Protein AF-A0A803YIV7-F1 (afdb_monomer)

Foldseek 3Di:
DFWDKFKKKKWKKWDDDPDPDTFIKMWIFTPVDPPTFIKIKGWAFFDPDDPPQQATDTDMDIDGDHPCVVVVCVVVVIDTPAIWMWTWTWADDPQKIKTKIWIWGAPDPPDHVRTDTPDPFIFIDIDGDDDPPPSVVRVVSVVVQVVCVVPFRDGHDDCVVPVPDDHDTTDDDPVVVRPPSVD

pLDDT: mean 81.29, std 17.83, range [28.02, 96.75]

InterPro domains:
  IPR019095 Mediator complex, subunit Med18 [PF09637] (4-159)
  IPR019095 Mediator complex, subunit Med18 [PTHR13321] (2-161)

Nearest PDB structures (foldseek):
  7ena-assembly1_r  TM=9.529E-01  e=1.538E-21  Homo sapiens
  8trh-assembly1_R  TM=9.557E-01  e=7.925E-21  Homo sapiens
  7lbm-assembly1_k  TM=9.584E-01  e=6.739E-19  Homo sapiens
  6w1s-assembly1_M  TM=9.037E-01  e=1.835E-16  Mus musculus
  5u0p-assembly1_R  TM=7.210E-01  e=4.809E-07  Schizosaccharomyces pombe

Radius of gyration: 17.21 Å; Cα contacts (8 Å, |Δi|>4): 314; chains: 1; bounding box: 39×39×42 Å

Organism: Meleagris gallopavo (NCBI:txid9103)

Structure (mmCIF, N/CA/C/O backbone):
data_AF-A0A803YIV7-F1
#
_entry.id   AF-A0A803YIV7-F1
#
loop_
_atom_site.group_PDB
_atom_site.id
_atom_site.type_symbol
_atom_site.label_atom_id
_atom_site.label_alt_id
_atom_site.label_comp_id
_atom_site.label_asym_id
_atom_site.label_entity_id
_atom_site.label_seq_id
_atom_site.pdbx_PDB_ins_code
_atom_site.Cartn_x
_atom_site.Cartn_y
_atom_site.Cartn_z
_atom_site.occupancy
_atom_site.B_iso_or_equiv
_atom_site.auth_seq_id
_atom_site.auth_comp_id
_atom_site.auth_asym_id
_atom_site.auth_atom_id
_atom_site.pdbx_PDB_model_num
A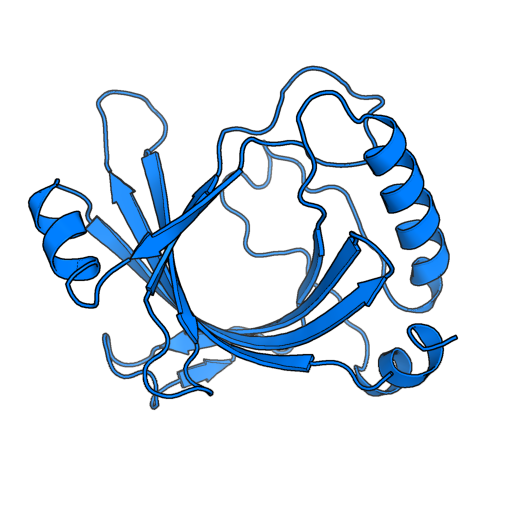TOM 1 N N . MET A 1 1 ? -14.663 -16.509 7.747 1.00 54.50 1 MET A N 1
ATOM 2 C CA . MET A 1 1 ? -14.119 -16.189 6.407 1.00 54.50 1 MET A CA 1
ATOM 3 C C . MET A 1 1 ? -12.596 -16.240 6.484 1.00 54.50 1 MET A C 1
ATOM 5 O O . MET A 1 1 ? -12.032 -15.398 7.141 1.00 54.50 1 MET A O 1
ATOM 9 N N . GLU A 1 2 ? -11.895 -17.224 5.931 1.00 71.56 2 GLU A N 1
ATOM 10 C CA . GLU A 1 2 ? -10.422 -17.254 6.085 1.00 71.56 2 GLU A CA 1
ATOM 11 C C . GLU A 1 2 ? -9.748 -16.003 5.467 1.00 71.56 2 GLU A C 1
ATOM 13 O O . GLU A 1 2 ? -10.212 -15.523 4.427 1.00 71.56 2 GLU A O 1
ATOM 18 N N . PRO A 1 3 ? -8.694 -15.437 6.092 1.00 82.81 3 PRO A N 1
ATOM 19 C CA . PRO A 1 3 ? -7.972 -14.296 5.532 1.00 82.81 3 PRO A CA 1
ATOM 20 C C . PRO A 1 3 ? -7.255 -14.644 4.225 1.00 82.81 3 PRO A C 1
ATOM 22 O O . PRO A 1 3 ? -6.669 -15.717 4.095 1.00 82.81 3 PRO A O 1
ATOM 25 N N . GLU A 1 4 ? -7.233 -13.701 3.280 1.00 91.31 4 GLU A N 1
ATOM 26 C CA . GLU A 1 4 ? -6.479 -13.847 2.029 1.00 91.31 4 GLU A CA 1
ATOM 27 C C . GLU A 1 4 ? -4.986 -13.646 2.313 1.00 91.31 4 GLU A C 1
ATOM 29 O O . GLU A 1 4 ? -4.585 -12.607 2.837 1.00 91.31 4 GLU A O 1
ATOM 34 N N . THR A 1 5 ? -4.145 -14.619 1.969 1.00 94.06 5 THR A N 1
ATOM 35 C CA . THR A 1 5 ? -2.688 -14.469 2.050 1.00 94.06 5 THR A CA 1
ATOM 36 C C . THR A 1 5 ? -2.149 -13.719 0.840 1.00 94.06 5 THR A C 1
ATOM 38 O O . THR A 1 5 ? -2.700 -13.828 -0.254 1.00 94.06 5 THR A O 1
ATOM 41 N N . PHE A 1 6 ? -1.052 -12.988 1.024 1.00 94.44 6 PHE A N 1
ATOM 42 C CA . PHE A 1 6 ? -0.338 -12.364 -0.083 1.00 94.44 6 PHE A CA 1
ATOM 43 C C . PHE A 1 6 ? 1.177 -12.381 0.121 1.00 94.44 6 PHE A C 1
ATOM 45 O O . PHE A 1 6 ? 1.676 -12.289 1.252 1.00 94.44 6 PHE A O 1
ATOM 52 N N . LEU A 1 7 ? 1.874 -12.421 -1.006 1.00 95.50 7 LEU A N 1
ATOM 53 C CA . LEU A 1 7 ? 3.292 -12.169 -1.185 1.00 95.50 7 LEU A CA 1
ATOM 54 C C . LEU A 1 7 ? 3.436 -11.174 -2.336 1.00 95.50 7 LEU A C 1
ATOM 56 O O . LEU A 1 7 ? 3.118 -11.497 -3.481 1.00 95.50 7 LEU A O 1
ATOM 60 N N . ASP A 1 8 ? 3.890 -9.967 -2.023 1.00 95.31 8 ASP A N 1
ATOM 61 C CA . ASP A 1 8 ? 4.039 -8.874 -2.978 1.00 95.31 8 ASP A CA 1
ATOM 62 C C . ASP A 1 8 ? 5.506 -8.433 -3.046 1.00 95.31 8 ASP A C 1
ATOM 64 O O . ASP A 1 8 ? 6.150 -8.220 -2.015 1.00 95.31 8 ASP A O 1
ATOM 68 N N . HIS A 1 9 ? 6.015 -8.239 -4.262 1.00 94.88 9 HIS A N 1
ATOM 69 C CA . HIS A 1 9 ? 7.241 -7.484 -4.519 1.00 94.88 9 HIS A CA 1
ATOM 70 C C . HIS A 1 9 ? 6.872 -6.013 -4.674 1.00 94.88 9 HIS A C 1
ATOM 72 O O . HIS A 1 9 ? 6.030 -5.668 -5.508 1.00 94.88 9 HIS A O 1
ATOM 78 N N . GLU A 1 10 ? 7.480 -5.151 -3.865 1.00 94.81 10 GLU A N 1
ATOM 79 C CA . GLU A 1 10 ? 7.286 -3.707 -3.930 1.00 94.81 10 GLU A CA 1
ATOM 80 C C . GLU A 1 10 ? 8.592 -2.980 -4.250 1.00 94.81 10 GLU A C 1
ATOM 82 O O . GLU A 1 10 ? 9.641 -3.264 -3.671 1.00 94.81 10 GLU A O 1
ATOM 87 N N . MET A 1 11 ? 8.499 -1.993 -5.139 1.00 94.19 11 MET A N 1
ATOM 88 C CA . MET A 1 11 ? 9.571 -1.060 -5.473 1.00 94.19 11 MET A CA 1
ATOM 89 C C . MET A 1 11 ? 9.094 0.369 -5.246 1.00 94.19 11 MET A C 1
ATOM 91 O O . MET A 1 11 ? 7.964 0.731 -5.589 1.00 94.19 11 MET A O 1
ATOM 95 N N . VAL A 1 12 ? 9.972 1.207 -4.708 1.00 93.75 12 VAL A N 1
ATOM 96 C CA . VAL A 1 12 ? 9.713 2.631 -4.504 1.00 93.75 12 VAL A CA 1
ATOM 97 C C . VAL A 1 12 ? 10.590 3.438 -5.446 1.00 93.75 12 VAL A C 1
ATOM 99 O O . VAL A 1 12 ? 11.808 3.276 -5.473 1.00 93.75 12 VAL A O 1
ATOM 102 N N . PHE A 1 13 ? 9.961 4.330 -6.202 1.00 93.38 13 PHE A N 1
ATOM 103 C CA . PHE A 1 13 ? 10.605 5.205 -7.169 1.00 93.38 13 PHE A CA 1
ATOM 104 C C . PHE A 1 13 ? 10.475 6.661 -6.741 1.00 93.38 13 PHE A C 1
ATOM 106 O O . PHE A 1 13 ? 9.415 7.102 -6.291 1.00 93.38 13 PHE A O 1
ATOM 113 N N . LEU A 1 14 ? 11.551 7.418 -6.925 1.00 93.12 14 LEU A N 1
ATOM 114 C CA . LEU A 1 14 ? 11.634 8.835 -6.610 1.00 93.12 14 LEU A CA 1
ATOM 115 C C . LEU A 1 14 ? 11.976 9.632 -7.863 1.00 93.12 14 LEU A C 1
ATOM 117 O O . LEU A 1 14 ? 12.942 9.327 -8.562 1.00 93.12 14 LEU A O 1
ATOM 121 N N . LEU A 1 15 ? 11.240 10.712 -8.087 1.00 91.75 15 LEU A N 1
ATOM 122 C CA . LEU A 1 15 ? 11.605 11.759 -9.028 1.00 91.75 15 LEU A CA 1
ATOM 123 C C . LEU A 1 15 ? 11.978 13.008 -8.228 1.00 91.75 15 LEU A C 1
ATOM 125 O O . LEU A 1 15 ? 11.149 13.610 -7.537 1.00 91.75 15 LEU A O 1
ATOM 129 N N . LYS A 1 16 ? 13.259 13.377 -8.282 1.00 84.19 16 LYS A N 1
ATOM 130 C CA . LYS A 1 16 ? 13.763 14.597 -7.646 1.00 84.19 16 LYS A CA 1
ATOM 131 C C . LYS A 1 16 ? 13.417 15.787 -8.540 1.00 84.19 16 LYS A C 1
ATOM 133 O O . LYS A 1 16 ? 14.027 15.963 -9.589 1.00 84.19 16 LYS A O 1
ATOM 138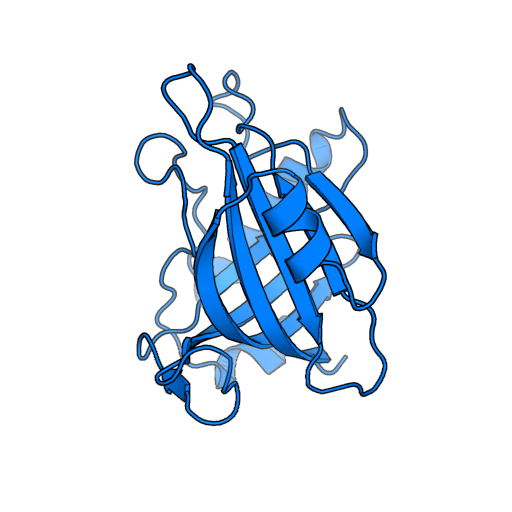 N N . GLY A 1 17 ? 12.423 16.574 -8.135 1.00 71.75 17 GLY A N 1
ATOM 139 C CA . GLY A 1 17 ? 12.104 17.857 -8.763 1.00 71.75 17 GLY A CA 1
ATOM 140 C C . GLY A 1 17 ? 12.905 19.020 -8.165 1.00 71.75 17 GLY A C 1
ATOM 141 O O . GLY A 1 17 ? 13.726 18.830 -7.272 1.00 71.75 17 GLY A O 1
ATOM 142 N N . GLN A 1 18 ? 12.620 20.242 -8.625 1.00 64.44 18 GLN A N 1
ATOM 143 C CA . GLN A 1 18 ? 13.147 21.484 -8.031 1.00 64.44 18 GLN A CA 1
ATOM 144 C C . GLN A 1 18 ? 12.506 21.827 -6.667 1.00 64.44 18 GLN A C 1
ATOM 146 O O . GLN A 1 18 ? 13.012 22.679 -5.943 1.00 64.44 18 GLN A O 1
ATOM 151 N N . GLN A 1 19 ? 11.387 21.183 -6.312 1.00 61.94 19 GLN A N 1
ATOM 152 C CA . GLN A 1 19 ? 10.715 21.360 -5.022 1.00 61.94 19 GLN A CA 1
ATOM 153 C C . GLN A 1 19 ? 11.391 20.541 -3.910 1.00 61.94 19 GLN A C 1
ATOM 155 O O . GLN A 1 19 ? 11.994 19.501 -4.162 1.00 61.94 19 GLN A O 1
ATOM 160 N N . ALA A 1 20 ? 11.237 20.987 -2.659 1.00 65.19 20 ALA A N 1
ATOM 161 C CA . ALA A 1 20 ? 11.915 20.416 -1.492 1.00 65.19 20 ALA A CA 1
ATOM 162 C C . ALA A 1 20 ? 11.551 18.947 -1.173 1.00 65.19 20 ALA A C 1
ATOM 164 O O . ALA A 1 20 ? 12.303 18.284 -0.461 1.00 65.19 20 ALA A O 1
ATOM 165 N N . SER A 1 21 ? 10.430 18.419 -1.683 1.00 74.56 21 SER A N 1
ATOM 166 C CA . SER A 1 21 ? 10.008 17.025 -1.473 1.00 74.56 21 SER A CA 1
ATOM 167 C C . SER A 1 21 ? 10.018 16.226 -2.783 1.00 74.56 21 SER A C 1
ATOM 169 O O . SER A 1 21 ? 9.414 16.685 -3.757 1.00 74.56 21 SER A O 1
ATOM 171 N N . PRO A 1 22 ? 10.634 15.028 -2.826 1.00 82.12 22 PRO A N 1
ATOM 172 C CA . PRO A 1 22 ? 10.630 14.199 -4.026 1.00 82.12 22 PRO A CA 1
ATOM 173 C C . PRO A 1 22 ? 9.222 13.673 -4.329 1.00 82.12 22 PRO A C 1
ATOM 175 O O . PRO A 1 22 ? 8.445 13.377 -3.419 1.00 82.12 22 PRO A O 1
ATOM 178 N N . PHE A 1 23 ? 8.907 13.525 -5.614 1.00 87.81 23 PHE A N 1
ATOM 179 C CA . PHE A 1 23 ? 7.682 12.868 -6.058 1.00 87.81 23 PHE A CA 1
ATOM 180 C C . PHE A 1 23 ? 7.878 11.350 -5.983 1.00 87.81 23 PHE A C 1
ATOM 182 O O . PHE A 1 23 ? 8.866 10.833 -6.504 1.00 87.81 23 PHE A O 1
ATOM 189 N N . VAL A 1 24 ? 6.969 10.644 -5.305 1.00 90.19 24 VAL A N 1
ATOM 190 C CA . VAL A 1 24 ? 7.122 9.220 -4.968 1.00 90.19 24 VAL A CA 1
ATOM 191 C C . VAL A 1 24 ? 6.070 8.382 -5.685 1.00 90.19 24 VAL A C 1
ATOM 193 O O . VAL A 1 24 ? 4.875 8.655 -5.570 1.00 90.19 24 VAL A O 1
ATOM 196 N N . LEU A 1 25 ? 6.512 7.323 -6.358 1.00 94.25 25 LEU A N 1
ATOM 197 C CA . LEU A 1 25 ? 5.658 6.276 -6.915 1.00 94.25 25 LEU A CA 1
ATOM 198 C C . LEU A 1 25 ? 6.006 4.928 -6.291 1.00 94.25 25 LEU A C 1
ATOM 200 O O . LEU A 1 25 ? 7.158 4.669 -5.946 1.00 94.25 25 LEU A O 1
ATOM 204 N N . ARG A 1 26 ? 5.005 4.062 -6.142 1.00 95.06 26 ARG A N 1
ATOM 205 C CA . ARG A 1 26 ? 5.194 2.683 -5.684 1.00 95.06 26 ARG A CA 1
ATOM 206 C C . ARG A 1 26 ? 4.739 1.727 -6.768 1.00 95.06 26 ARG A C 1
ATOM 208 O O . ARG A 1 26 ? 3.600 1.825 -7.208 1.00 95.06 26 ARG A O 1
ATOM 215 N N . ALA A 1 27 ? 5.607 0.814 -7.171 1.00 96.06 27 ALA A N 1
ATOM 216 C CA . ALA A 1 27 ? 5.245 -0.308 -8.018 1.00 96.06 27 ALA A CA 1
ATOM 217 C C . ALA A 1 27 ? 5.065 -1.548 -7.142 1.00 96.06 27 ALA A C 1
ATOM 219 O O . ALA A 1 27 ? 5.871 -1.798 -6.248 1.00 96.06 27 ALA A O 1
ATOM 220 N N . ARG A 1 28 ? 4.013 -2.322 -7.389 1.00 95.25 28 ARG A N 1
ATOM 221 C CA . ARG A 1 28 ? 3.725 -3.564 -6.672 1.00 95.25 28 ARG A CA 1
ATOM 222 C C . ARG A 1 28 ? 3.360 -4.658 -7.659 1.00 95.25 28 ARG A C 1
ATOM 224 O O . ARG A 1 28 ? 2.568 -4.411 -8.560 1.00 95.25 28 ARG A O 1
ATOM 231 N N . ARG A 1 29 ? 3.832 -5.880 -7.436 1.00 94.50 29 ARG A N 1
ATOM 232 C CA . ARG A 1 29 ? 3.356 -7.065 -8.158 1.00 94.50 29 ARG A CA 1
ATOM 233 C C . ARG A 1 29 ? 3.224 -8.249 -7.215 1.00 94.50 29 ARG A C 1
ATOM 235 O O . ARG A 1 29 ? 4.074 -8.451 -6.351 1.00 94.50 29 ARG A O 1
ATOM 242 N N . SER A 1 30 ? 2.167 -9.033 -7.398 1.00 94.12 30 SER A N 1
ATOM 243 C CA . SER A 1 30 ? 1.992 -10.274 -6.646 1.00 94.12 30 SER A CA 1
ATOM 244 C C . SER A 1 30 ? 2.992 -11.328 -7.120 1.00 94.12 30 SER A C 1
ATOM 246 O O . SER A 1 30 ? 3.152 -11.535 -8.319 1.00 94.12 30 SER A O 1
ATOM 248 N N . MET A 1 31 ? 3.646 -11.999 -6.176 1.00 92.44 31 MET A N 1
ATOM 249 C CA . MET A 1 31 ? 4.556 -13.118 -6.433 1.00 92.44 31 MET A CA 1
ATOM 250 C C . MET A 1 31 ? 3.865 -14.481 -6.314 1.00 92.44 31 MET A C 1
ATOM 252 O O . MET A 1 31 ? 4.313 -15.445 -6.924 1.00 92.44 31 MET A O 1
ATOM 256 N N . ASP A 1 32 ? 2.763 -14.570 -5.563 1.00 89.31 32 ASP A N 1
ATOM 257 C CA . ASP A 1 32 ? 2.017 -15.827 -5.379 1.00 89.31 32 ASP A CA 1
ATOM 258 C C . ASP A 1 32 ? 1.233 -16.242 -6.635 1.00 89.31 32 ASP A C 1
ATOM 260 O O . ASP A 1 32 ? 0.846 -17.400 -6.792 1.00 89.31 32 ASP A O 1
ATOM 264 N N . LYS A 1 33 ? 0.945 -15.285 -7.522 1.00 84.19 33 LYS A N 1
ATOM 265 C CA . LYS A 1 33 ? 0.093 -15.475 -8.696 1.00 84.19 33 LYS A CA 1
ATOM 266 C C . LYS A 1 33 ? 0.895 -15.132 -9.947 1.00 84.19 33 LYS A C 1
ATOM 268 O O . LYS A 1 33 ? 1.156 -13.963 -10.222 1.00 84.19 33 LYS A O 1
ATOM 273 N N . SER A 1 34 ? 1.278 -16.160 -10.702 1.00 81.25 34 SER A N 1
ATOM 274 C CA . SER A 1 34 ? 1.997 -15.975 -11.966 1.00 81.25 34 SER A CA 1
ATOM 275 C C . SER A 1 34 ? 1.154 -15.177 -12.968 1.00 81.25 34 SER A C 1
ATOM 277 O O . SER A 1 34 ? -0.065 -15.344 -13.031 1.00 81.25 34 SER A O 1
ATOM 279 N N . GLY A 1 35 ? 1.803 -14.298 -13.734 1.00 83.38 35 GLY A N 1
ATOM 280 C CA . GLY A 1 35 ? 1.157 -13.468 -14.756 1.00 83.38 35 GLY A CA 1
ATOM 281 C C . GLY A 1 35 ? 0.346 -12.280 -14.227 1.00 83.38 35 GLY A C 1
ATOM 282 O O . GLY A 1 35 ? -0.375 -11.658 -15.004 1.00 83.38 35 GLY A O 1
ATOM 283 N N . MET A 1 36 ? 0.433 -11.949 -12.933 1.00 89.50 36 MET A N 1
ATOM 284 C CA . MET A 1 36 ? -0.198 -10.730 -12.421 1.00 89.50 36 MET A CA 1
ATOM 285 C C . MET A 1 36 ? 0.545 -9.479 -12.909 1.00 89.50 36 MET A C 1
ATOM 287 O O . MET A 1 36 ? 1.775 -9.437 -12.810 1.00 89.50 36 MET A O 1
ATOM 291 N N . PRO A 1 37 ? -0.182 -8.450 -13.387 1.00 93.50 37 PRO A N 1
ATOM 292 C CA . PRO A 1 37 ? 0.433 -7.218 -13.852 1.00 93.50 37 PRO A CA 1
ATOM 293 C C . PRO A 1 37 ? 1.086 -6.458 -12.697 1.00 93.50 37 PRO A C 1
ATOM 295 O O . PRO A 1 37 ? 0.750 -6.633 -11.519 1.00 93.50 37 PRO A O 1
ATOM 298 N N . TRP A 1 38 ? 1.997 -5.557 -13.048 1.00 94.81 38 TRP A N 1
ATOM 299 C CA . TRP A 1 38 ? 2.438 -4.533 -12.115 1.00 94.81 38 TRP A CA 1
ATOM 300 C C . TRP A 1 38 ? 1.291 -3.576 -11.794 1.00 94.81 38 TRP A C 1
ATOM 302 O O . TRP A 1 38 ? 0.441 -3.287 -12.628 1.00 94.81 38 TRP A O 1
ATOM 312 N N . HIS A 1 39 ? 1.288 -3.065 -10.573 1.00 95.75 39 HIS A N 1
ATOM 313 C CA . HIS A 1 39 ? 0.419 -1.995 -10.123 1.00 95.75 39 HIS A CA 1
ATOM 314 C C . HIS A 1 39 ? 1.266 -0.781 -9.784 1.00 95.75 39 HIS A C 1
ATOM 316 O O . HIS A 1 39 ? 2.120 -0.854 -8.899 1.00 95.75 39 HIS A O 1
ATOM 322 N N . LEU A 1 40 ? 1.017 0.336 -10.457 1.00 96.75 40 LEU A N 1
ATOM 323 C CA . LEU A 1 40 ? 1.638 1.614 -10.146 1.00 96.75 40 LEU A CA 1
ATOM 324 C C . LEU A 1 40 ? 0.695 2.427 -9.262 1.00 96.75 40 LEU A C 1
ATOM 326 O O . LEU A 1 40 ? -0.442 2.712 -9.637 1.00 96.75 40 LEU A O 1
ATOM 330 N N . ARG A 1 41 ? 1.187 2.828 -8.091 1.00 95.25 41 ARG A N 1
ATOM 331 C CA . ARG A 1 41 ? 0.440 3.608 -7.112 1.00 95.25 41 ARG A CA 1
ATOM 332 C C . ARG A 1 41 ? 1.113 4.940 -6.817 1.00 95.25 41 ARG A C 1
ATOM 334 O O . ARG A 1 41 ? 2.276 4.992 -6.413 1.00 95.25 41 ARG A O 1
ATOM 341 N N . TYR A 1 42 ? 0.331 6.007 -6.922 1.00 92.62 42 TYR A N 1
ATOM 342 C CA . TYR A 1 42 ? 0.661 7.332 -6.413 1.00 92.62 42 TYR A CA 1
ATOM 343 C C .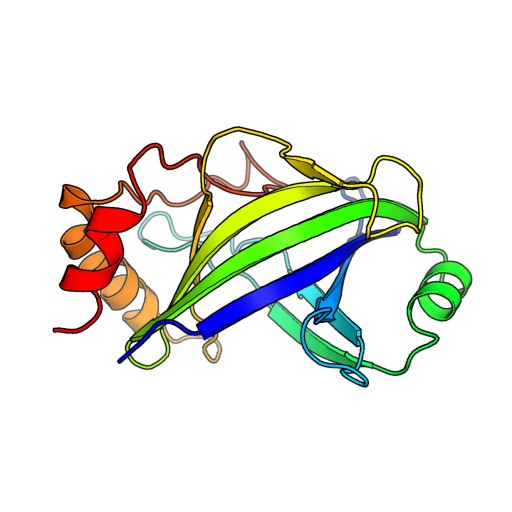 TYR A 1 42 ? -0.124 7.615 -5.129 1.00 92.62 42 TYR A C 1
ATOM 345 O O . TYR A 1 42 ? -1.334 7.391 -5.063 1.00 92.62 42 TYR A O 1
ATOM 353 N N . LEU A 1 43 ? 0.569 8.134 -4.114 1.00 86.50 43 LEU A N 1
ATOM 354 C CA . LEU A 1 43 ? -0.033 8.619 -2.875 1.00 86.50 43 LEU A CA 1
ATOM 355 C C . LEU A 1 43 ? 0.261 10.113 -2.739 1.00 86.50 43 LEU A C 1
ATOM 357 O O . LEU A 1 43 ? 1.417 10.516 -2.625 1.00 86.50 43 LEU A O 1
ATOM 361 N N . GLY A 1 44 ? -0.796 10.920 -2.740 1.00 84.56 44 GLY A N 1
ATOM 362 C CA . GLY A 1 44 ? -0.711 12.362 -2.559 1.00 84.56 44 GLY A CA 1
ATOM 363 C C . GLY A 1 44 ? -0.305 12.759 -1.142 1.00 84.56 44 GLY A C 1
ATOM 364 O O . GLY A 1 44 ? -0.268 11.942 -0.215 1.00 84.56 44 GLY A O 1
ATOM 365 N N . GLN A 1 45 ? -0.031 14.052 -0.974 1.00 83.19 45 GLN A N 1
ATOM 366 C CA . GLN A 1 45 ? 0.199 14.620 0.349 1.00 83.19 45 GLN A CA 1
ATOM 367 C C . GLN A 1 45 ? -1.049 14.436 1.227 1.00 83.19 45 GLN A C 1
ATOM 369 O O . GLN A 1 45 ? -2.170 14.561 0.721 1.00 83.19 45 GLN A O 1
ATOM 374 N N . PRO A 1 46 ? -0.885 14.130 2.526 1.00 81.06 46 PRO A N 1
ATOM 375 C CA . PRO A 1 46 ? -2.004 14.096 3.453 1.00 81.06 46 PRO A CA 1
ATOM 376 C C . PRO A 1 46 ? -2.728 15.438 3.486 1.00 81.06 46 PRO A C 1
ATOM 378 O O . PRO A 1 46 ? -2.084 16.486 3.506 1.00 81.06 46 PRO A O 1
ATOM 381 N N . GLU A 1 47 ? -4.055 15.410 3.532 1.00 80.19 47 GLU A N 1
ATOM 382 C CA . GLU A 1 47 ? -4.855 16.623 3.670 1.00 80.19 47 GLU A CA 1
ATOM 383 C C . GLU A 1 47 ? -4.547 17.288 5.021 1.00 80.19 47 GLU A C 1
ATOM 385 O O . GLU A 1 47 ? -4.823 16.747 6.097 1.00 80.19 47 GLU A O 1
ATOM 390 N N . ILE A 1 48 ? -3.916 18.463 4.963 1.00 67.38 48 ILE A N 1
ATOM 391 C CA . ILE A 1 48 ? -3.584 19.280 6.129 1.00 67.38 48 ILE A CA 1
ATOM 392 C C . ILE A 1 48 ? -4.785 20.183 6.391 1.00 67.38 48 ILE A C 1
ATOM 394 O O . ILE A 1 48 ? -5.063 21.072 5.593 1.00 67.38 48 ILE A O 1
ATOM 398 N N . GLY A 1 49 ? -5.488 19.997 7.505 1.00 59.78 49 GLY A N 1
ATOM 399 C CA . GLY A 1 49 ? -6.538 20.953 7.862 1.00 59.78 49 GLY A CA 1
ATOM 400 C C . GLY A 1 49 ? -7.413 20.564 9.036 1.00 59.78 49 GLY A C 1
ATOM 401 O O . GLY A 1 49 ? -7.742 21.431 9.837 1.00 59.78 49 GLY A O 1
ATOM 402 N N . ASP A 1 50 ? -7.727 19.279 9.206 1.00 61.81 50 ASP A N 1
ATOM 403 C CA . ASP A 1 50 ? -8.728 18.897 10.200 1.00 61.81 50 ASP A CA 1
ATOM 404 C C . ASP A 1 50 ? -8.146 18.052 11.341 1.00 61.81 50 ASP A C 1
ATOM 406 O O . ASP A 1 50 ? -7.886 16.850 11.210 1.00 61.81 50 ASP A O 1
ATOM 410 N N . LYS A 1 51 ? -7.926 18.705 12.489 1.00 63.66 51 LYS A N 1
ATOM 411 C CA . LYS A 1 51 ? -7.514 18.041 13.736 1.00 63.66 51 LYS A CA 1
ATOM 412 C C . LYS A 1 51 ? -8.587 17.083 14.261 1.00 63.66 51 LYS A C 1
ATOM 414 O O . LYS A 1 51 ? -8.237 16.182 15.020 1.00 63.66 51 LYS A O 1
ATOM 419 N N . ASN A 1 52 ? -9.846 17.244 13.851 1.00 65.75 52 ASN A N 1
ATOM 420 C CA . ASN A 1 52 ? -10.943 16.390 14.291 1.00 65.75 52 ASN A CA 1
ATOM 421 C C . ASN A 1 52 ? -11.002 15.076 13.507 1.00 65.75 52 ASN A C 1
ATOM 423 O O . ASN A 1 52 ? -11.574 14.110 14.003 1.00 65.75 52 ASN A O 1
ATOM 427 N N . ARG A 1 53 ? -10.353 14.979 12.337 1.00 72.38 53 ARG A N 1
ATOM 428 C CA . ARG A 1 53 ? -10.345 13.737 11.553 1.00 72.38 53 ARG A CA 1
ATOM 429 C C . ARG A 1 53 ? -9.547 12.633 12.232 1.00 72.38 53 ARG A C 1
ATOM 431 O O . ARG A 1 53 ? -8.344 12.757 12.490 1.00 72.38 53 ARG A O 1
ATOM 438 N N . HIS A 1 54 ? -10.217 11.507 12.433 1.00 77.19 54 HIS A N 1
ATOM 439 C CA . HIS A 1 54 ? -9.686 10.328 13.110 1.00 77.19 54 HIS A CA 1
ATOM 440 C C . HIS A 1 54 ? -8.775 9.470 12.227 1.00 77.19 54 HIS A C 1
ATOM 442 O O . HIS A 1 54 ? -7.911 8.765 12.744 1.00 77.19 54 HIS A O 1
ATOM 448 N N . ALA A 1 55 ? -8.894 9.602 10.905 1.00 81.75 55 ALA A N 1
ATOM 449 C CA . ALA A 1 55 ? -8.013 8.976 9.927 1.00 81.75 55 ALA A CA 1
ATOM 450 C C . ALA A 1 55 ? -7.099 9.997 9.223 1.00 81.75 55 ALA A C 1
ATOM 452 O O . ALA A 1 55 ? -7.342 11.208 9.215 1.00 81.75 55 ALA A O 1
ATOM 453 N N . LEU A 1 56 ? -6.005 9.504 8.640 1.00 84.69 56 LEU A N 1
ATOM 454 C CA . LEU A 1 56 ? -5.194 10.259 7.686 1.00 84.69 56 LEU A CA 1
ATOM 455 C C . LEU A 1 56 ? -5.806 10.083 6.295 1.00 84.69 56 LEU A C 1
ATOM 457 O O . LEU A 1 56 ? -5.896 8.959 5.808 1.00 84.69 56 LEU A O 1
ATOM 461 N N . VAL A 1 57 ? -6.178 11.193 5.659 1.00 84.19 57 VAL A N 1
ATOM 462 C CA . VAL A 1 57 ? -6.776 11.215 4.317 1.00 84.19 57 VAL A CA 1
ATOM 463 C C . VAL A 1 57 ? -5.753 11.746 3.322 1.00 84.19 57 VAL A C 1
ATOM 465 O O . VAL A 1 57 ? -5.037 12.702 3.619 1.00 84.19 57 VAL A O 1
ATOM 468 N N . ARG A 1 58 ? -5.645 11.092 2.165 1.00 85.94 58 ARG A N 1
ATOM 469 C CA . ARG A 1 58 ? -4.766 11.490 1.062 1.00 85.94 58 ARG A CA 1
ATOM 470 C C . ARG A 1 58 ? -5.317 10.969 -0.259 1.00 85.94 58 ARG A C 1
ATOM 472 O O . ARG A 1 58 ? -5.959 9.918 -0.280 1.00 85.94 58 ARG A O 1
ATOM 479 N N . ASN A 1 59 ? -4.975 11.641 -1.352 1.00 87.06 59 ASN A N 1
ATOM 480 C CA . ASN A 1 59 ? -5.270 11.138 -2.691 1.00 87.06 59 ASN A CA 1
ATOM 481 C C . ASN A 1 59 ? -4.516 9.828 -2.954 1.00 87.06 59 ASN A C 1
ATOM 483 O O . ASN A 1 59 ? -3.336 9.703 -2.619 1.00 87.06 59 ASN A O 1
ATOM 487 N N . CYS A 1 60 ? -5.194 8.866 -3.571 1.00 89.06 60 CYS A N 1
ATOM 488 C CA . CYS A 1 60 ? -4.624 7.588 -3.978 1.00 89.06 60 CYS A CA 1
ATOM 489 C C . CYS A 1 60 ? -5.027 7.315 -5.425 1.00 89.06 60 CYS A C 1
ATOM 491 O O . CYS A 1 60 ? -6.213 7.338 -5.746 1.00 89.06 60 CYS A O 1
ATOM 493 N N . VAL A 1 61 ? -4.044 7.052 -6.281 1.00 91.75 61 VAL A N 1
ATOM 494 C CA . VAL A 1 61 ? -4.259 6.588 -7.655 1.00 91.75 61 VAL A CA 1
ATOM 495 C C . VAL A 1 61 ? -3.537 5.259 -7.792 1.00 91.75 61 VAL A C 1
ATOM 497 O O . VAL A 1 61 ? -2.362 5.179 -7.445 1.00 91.75 61 VAL A O 1
ATOM 500 N N . ASP A 1 62 ? -4.235 4.230 -8.261 1.00 92.69 62 ASP A N 1
ATOM 501 C CA . ASP A 1 62 ? -3.711 2.875 -8.444 1.00 92.69 62 ASP A CA 1
ATOM 502 C C . ASP A 1 62 ? -4.154 2.361 -9.810 1.00 92.69 62 ASP A C 1
ATOM 504 O O . ASP A 1 62 ? -5.348 2.380 -10.118 1.00 92.69 62 ASP A O 1
ATOM 508 N N . ILE A 1 63 ? -3.192 1.952 -10.631 1.00 95.25 63 ILE A N 1
ATOM 509 C CA . ILE A 1 63 ? -3.435 1.455 -11.983 1.00 95.25 63 ILE A CA 1
ATOM 510 C C . ILE A 1 63 ? -2.642 0.174 -12.223 1.00 95.25 63 ILE A C 1
ATOM 512 O O . ILE A 1 63 ? -1.499 0.058 -11.785 1.00 95.25 63 ILE A O 1
ATOM 516 N N . ALA A 1 64 ? -3.235 -0.767 -12.955 1.00 95.81 64 ALA A N 1
ATOM 517 C CA . ALA A 1 64 ? -2.505 -1.904 -13.500 1.00 95.81 64 ALA A CA 1
ATOM 518 C C . ALA A 1 64 ? -1.690 -1.460 -14.726 1.00 95.81 64 ALA A C 1
ATOM 520 O O . ALA A 1 64 ? -2.142 -0.628 -15.514 1.00 95.81 64 ALA A O 1
ATOM 521 N N . THR A 1 65 ? -0.497 -2.018 -14.888 1.00 94.88 65 THR A N 1
ATOM 522 C CA . THR A 1 65 ? 0.460 -1.668 -15.938 1.00 94.88 65 THR A CA 1
ATOM 523 C C . THR A 1 65 ? 1.063 -2.920 -16.570 1.00 94.88 65 THR A C 1
ATOM 525 O O . THR A 1 65 ? 0.927 -4.032 -16.060 1.00 94.88 65 THR A O 1
ATOM 528 N N . SER A 1 66 ? 1.756 -2.733 -17.688 1.00 90.81 66 SER A N 1
ATOM 529 C CA . SER A 1 66 ? 2.533 -3.769 -18.367 1.00 90.81 66 SER A CA 1
ATOM 530 C C . SER A 1 66 ? 3.831 -4.121 -17.626 1.00 90.81 66 SER A C 1
ATOM 532 O O . SER A 1 66 ? 4.227 -3.464 -16.658 1.00 90.81 66 SER A O 1
ATOM 534 N N . ASP A 1 67 ? 4.510 -5.162 -18.109 1.00 89.50 67 ASP A N 1
ATOM 535 C CA . ASP A 1 67 ? 5.739 -5.702 -17.512 1.00 89.50 67 ASP A CA 1
ATOM 536 C C . ASP A 1 67 ? 6.968 -4.792 -17.645 1.00 89.50 67 ASP A C 1
ATOM 538 O O . ASP A 1 67 ? 7.907 -4.915 -16.863 1.00 89.50 67 ASP A O 1
ATOM 542 N N . ASN A 1 68 ? 6.944 -3.838 -18.578 1.00 93.06 68 ASN A N 1
ATOM 543 C CA . ASN A 1 68 ? 8.016 -2.864 -18.812 1.00 93.06 68 ASN A CA 1
ATOM 544 C C . ASN A 1 68 ? 7.942 -1.626 -17.893 1.00 93.06 68 ASN A C 1
ATOM 546 O O . ASN A 1 68 ? 8.570 -0.608 -18.184 1.00 93.06 68 ASN A O 1
ATOM 550 N N . LEU A 1 69 ? 7.164 -1.684 -16.803 1.00 94.19 69 LEU A N 1
ATOM 551 C CA . LEU A 1 69 ? 6.949 -0.548 -15.903 1.00 94.19 69 LEU A CA 1
ATOM 552 C C . LEU A 1 69 ? 8.265 0.044 -15.376 1.00 94.19 69 LEU A C 1
ATOM 554 O O . LEU A 1 69 ? 8.418 1.262 -15.347 1.00 94.19 69 LEU A O 1
ATOM 558 N N . THR A 1 70 ? 9.201 -0.804 -14.949 1.00 92.56 70 THR A N 1
ATOM 559 C CA . THR A 1 70 ? 10.465 -0.354 -14.348 1.00 92.56 70 THR A CA 1
ATOM 560 C C . THR A 1 70 ? 11.305 0.446 -15.339 1.00 92.56 70 THR A C 1
ATOM 562 O O . THR A 1 70 ? 11.736 1.549 -15.006 1.00 92.56 70 THR A O 1
ATOM 565 N N . ASP A 1 71 ? 11.478 -0.067 -16.559 1.00 94.62 71 ASP A N 1
ATOM 566 C CA . ASP A 1 71 ? 12.250 0.606 -17.610 1.00 94.62 71 ASP A CA 1
ATOM 567 C C . ASP A 1 71 ? 11.585 1.926 -18.005 1.00 94.62 71 ASP A C 1
ATOM 569 O O . ASP A 1 71 ? 12.235 2.969 -18.033 1.00 94.62 71 ASP A O 1
ATOM 573 N N . PHE A 1 72 ? 10.260 1.912 -18.176 1.00 95.94 72 PHE A N 1
ATOM 574 C CA . PHE A 1 72 ? 9.480 3.110 -18.476 1.00 95.94 72 PHE A CA 1
ATOM 575 C C . PHE A 1 72 ? 9.637 4.203 -17.404 1.00 95.94 72 PHE A C 1
ATOM 577 O O . PHE A 1 72 ? 9.809 5.380 -17.724 1.00 95.94 72 PHE A O 1
ATOM 584 N N . LEU A 1 73 ? 9.613 3.840 -16.116 1.00 95.19 73 LEU A N 1
ATOM 585 C CA . LEU A 1 73 ? 9.823 4.795 -15.023 1.00 95.19 73 LEU A CA 1
ATOM 586 C C . LEU A 1 73 ? 11.240 5.383 -15.046 1.00 95.19 73 LEU A C 1
ATOM 588 O O . LEU A 1 73 ? 11.401 6.590 -14.848 1.00 95.19 73 LEU A O 1
ATOM 592 N N . VAL A 1 74 ? 12.255 4.554 -15.305 1.00 94.56 74 VAL A N 1
ATOM 593 C CA . VAL A 1 74 ? 13.651 5.002 -15.422 1.00 94.56 74 VAL A CA 1
ATOM 594 C C . VAL A 1 74 ? 13.824 5.961 -16.602 1.00 94.56 74 VAL A C 1
ATOM 596 O O . VAL A 1 74 ? 14.444 7.012 -16.436 1.00 94.56 74 VAL A O 1
ATOM 599 N N . GLU A 1 75 ? 13.224 5.665 -17.756 1.00 96.31 75 GLU A N 1
ATOM 600 C CA . GLU A 1 75 ? 13.229 6.543 -18.936 1.00 96.31 75 GLU A CA 1
ATOM 601 C C . GLU A 1 75 ? 12.525 7.884 -18.680 1.00 96.31 75 GLU A C 1
ATOM 603 O O . GLU A 1 75 ? 12.979 8.925 -19.156 1.00 96.31 75 GLU A O 1
ATOM 608 N N . MET A 1 76 ? 11.474 7.900 -17.851 1.00 94.69 76 MET A N 1
ATOM 609 C CA . MET A 1 76 ? 10.835 9.138 -17.377 1.00 94.69 76 MET A CA 1
ATOM 610 C C . MET A 1 76 ? 11.677 9.926 -16.354 1.00 94.69 76 MET A C 1
ATOM 612 O O . 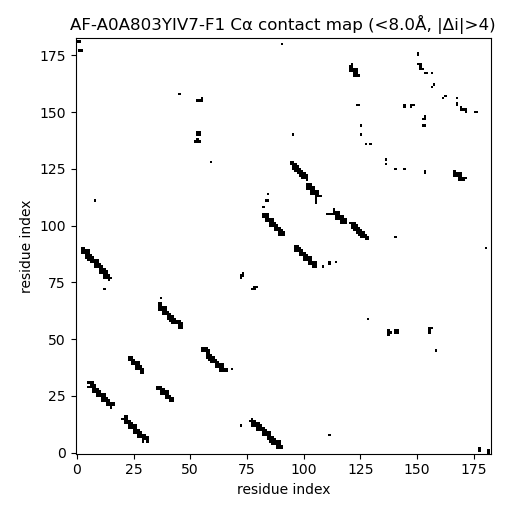MET A 1 76 ? 11.271 11.005 -15.919 1.00 94.69 76 MET A O 1
ATOM 616 N N . GLY A 1 77 ? 12.841 9.411 -15.947 1.00 94.44 77 GLY A N 1
ATOM 617 C CA . GLY A 1 77 ? 13.766 10.070 -15.023 1.00 94.44 77 GLY A CA 1
ATOM 618 C C . GLY A 1 77 ? 13.564 9.716 -13.548 1.00 94.44 77 GLY A C 1
ATOM 619 O O . GLY A 1 77 ? 14.220 10.311 -12.683 1.00 94.44 77 GLY A O 1
ATOM 620 N N . PHE A 1 78 ? 12.694 8.754 -13.230 1.00 95.06 78 PHE A N 1
ATOM 621 C CA . PHE A 1 78 ? 12.609 8.223 -11.873 1.00 95.06 78 PHE A CA 1
ATOM 622 C C . PHE A 1 78 ? 13.848 7.399 -11.535 1.00 95.06 78 PHE A C 1
ATOM 624 O O . PHE A 1 78 ? 14.456 6.744 -12.378 1.00 95.06 78 PHE A O 1
ATOM 631 N N . ARG A 1 79 ? 14.199 7.390 -10.253 1.00 93.38 79 ARG A N 1
ATOM 632 C CA . ARG A 1 79 ? 15.221 6.501 -9.703 1.00 93.38 79 ARG A CA 1
ATOM 633 C C . ARG A 1 79 ? 14.580 5.566 -8.699 1.00 93.38 79 ARG A C 1
ATOM 635 O O . ARG A 1 79 ? 13.817 6.021 -7.848 1.00 93.38 79 ARG A O 1
ATOM 642 N N . MET A 1 80 ? 14.898 4.281 -8.790 1.00 91.94 80 MET A N 1
ATOM 643 C CA . MET A 1 80 ? 14.536 3.327 -7.748 1.00 91.94 80 MET A CA 1
ATOM 644 C C . MET A 1 80 ? 15.299 3.688 -6.469 1.00 91.94 80 MET A C 1
ATOM 646 O O . MET A 1 80 ? 16.513 3.877 -6.503 1.00 91.94 80 MET A O 1
ATOM 650 N N . ASP A 1 81 ? 14.574 3.839 -5.369 1.00 90.44 81 ASP A N 1
ATOM 651 C CA . ASP A 1 81 ? 15.128 4.172 -4.056 1.00 90.44 81 ASP A CA 1
ATOM 652 C C . ASP A 1 81 ? 15.399 2.906 -3.249 1.00 90.44 81 ASP A C 1
ATOM 654 O O . ASP A 1 81 ? 16.510 2.683 -2.776 1.00 90.44 81 ASP A O 1
ATOM 658 N N . HIS A 1 82 ? 14.390 2.045 -3.139 1.00 88.88 82 HIS A N 1
ATOM 659 C CA . HIS A 1 82 ? 14.509 0.744 -2.497 1.00 88.88 82 HIS A CA 1
ATOM 660 C C . HIS A 1 82 ? 13.424 -0.211 -2.993 1.00 88.88 82 HIS A C 1
ATOM 662 O O . HIS A 1 82 ? 12.373 0.201 -3.492 1.00 88.88 82 HIS A O 1
ATOM 668 N N . GLU A 1 83 ? 13.676 -1.499 -2.797 1.00 93.31 83 GLU A N 1
ATOM 669 C CA . GLU A 1 83 ? 12.731 -2.581 -3.037 1.00 93.31 83 GLU A CA 1
ATOM 670 C C . GLU A 1 83 ? 12.691 -3.538 -1.843 1.00 93.31 83 GLU A C 1
ATOM 672 O O . GLU A 1 83 ? 13.643 -3.641 -1.062 1.00 93.31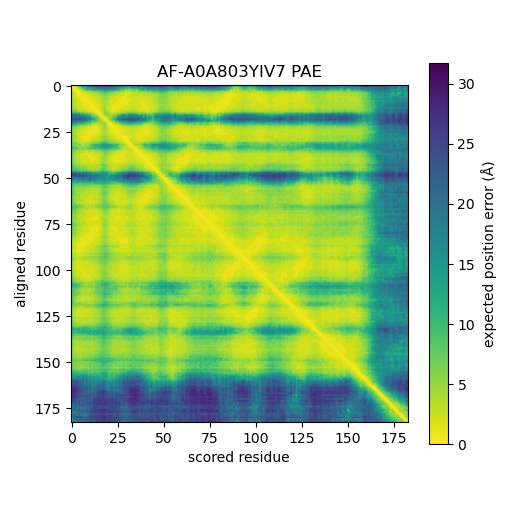 83 GLU A O 1
ATOM 677 N N . PHE A 1 84 ? 11.560 -4.211 -1.669 1.00 93.50 84 PHE A N 1
ATOM 678 C CA . PHE A 1 84 ? 11.339 -5.157 -0.583 1.00 93.50 84 PHE A CA 1
ATOM 679 C C . PHE A 1 84 ? 10.226 -6.143 -0.937 1.00 93.50 84 PHE A C 1
ATOM 681 O O . PHE A 1 84 ? 9.432 -5.928 -1.853 1.00 93.50 84 PHE A O 1
ATOM 688 N N . VAL A 1 85 ? 10.147 -7.221 -0.161 1.00 95.56 85 VAL A N 1
ATOM 689 C CA . VAL A 1 85 ? 9.048 -8.184 -0.236 1.00 95.56 85 VAL A CA 1
ATOM 690 C C . VAL A 1 85 ? 8.134 -7.999 0.971 1.00 95.56 85 VAL A C 1
ATOM 692 O O . VAL A 1 85 ? 8.587 -7.952 2.119 1.00 95.56 85 VAL A O 1
ATOM 695 N N . ALA A 1 86 ? 6.833 -7.893 0.723 1.00 95.25 86 ALA A N 1
ATOM 696 C CA . ALA A 1 86 ? 5.802 -7.853 1.746 1.00 95.25 86 ALA A CA 1
ATOM 697 C C . ALA A 1 86 ? 5.037 -9.177 1.747 1.00 95.25 86 ALA A C 1
ATOM 699 O O . ALA A 1 86 ? 4.419 -9.547 0.753 1.00 95.25 86 ALA A O 1
ATOM 700 N N . LYS A 1 87 ? 5.053 -9.881 2.882 1.00 95.00 87 LYS A N 1
ATOM 701 C CA . LYS A 1 87 ? 4.302 -11.129 3.063 1.00 95.00 87 LYS A CA 1
ATOM 702 C C . LYS A 1 87 ? 3.331 -10.988 4.216 1.00 95.00 87 LYS A C 1
ATOM 704 O O . LYS A 1 87 ? 3.734 -10.617 5.321 1.00 95.00 87 LYS A O 1
ATOM 709 N N . GLY A 1 88 ? 2.065 -11.302 3.989 1.00 94.94 88 GLY A N 1
ATOM 710 C CA . GLY A 1 88 ? 1.055 -11.065 5.004 1.00 94.94 88 GLY A CA 1
ATOM 711 C C . GLY A 1 88 ? -0.316 -11.599 4.666 1.00 94.94 88 GLY A C 1
ATOM 712 O O . GLY A 1 88 ? -0.478 -12.524 3.872 1.00 94.94 88 GLY A O 1
ATOM 713 N N . HIS A 1 89 ? -1.299 -11.063 5.375 1.00 94.19 89 HIS A N 1
ATOM 714 C CA . HIS A 1 89 ? -2.697 -11.443 5.310 1.00 94.19 89 HIS A CA 1
ATOM 715 C C . HIS A 1 89 ? -3.557 -10.195 5.154 1.00 94.19 89 HIS A C 1
ATOM 717 O O . HIS A 1 89 ? -3.289 -9.154 5.762 1.00 94.19 89 HIS A O 1
ATOM 723 N N . VAL A 1 90 ? -4.603 -10.317 4.350 1.00 93.56 90 VAL A N 1
ATOM 724 C CA . VAL A 1 90 ? -5.615 -9.298 4.123 1.00 93.56 90 VAL A CA 1
ATOM 725 C C . VAL A 1 90 ? -6.933 -9.791 4.695 1.00 93.56 90 VAL A C 1
ATOM 727 O O . VAL A 1 90 ? -7.455 -10.837 4.305 1.00 93.56 90 VAL A O 1
ATOM 730 N N . PHE A 1 91 ? -7.504 -8.984 5.577 1.00 92.31 91 PHE A N 1
ATOM 731 C CA . PHE A 1 91 ? -8.862 -9.142 6.066 1.00 92.31 91 PHE A CA 1
ATOM 732 C C . PHE A 1 91 ? -9.727 -8.008 5.522 1.00 92.31 91 PHE A C 1
ATOM 734 O O . PHE A 1 91 ? -9.253 -6.884 5.328 1.00 92.31 91 PHE A O 1
ATOM 741 N N . ARG A 1 92 ? -11.002 -8.298 5.265 1.00 91.06 92 ARG A N 1
ATOM 742 C CA . ARG A 1 92 ? -11.954 -7.324 4.728 1.00 91.06 92 ARG A CA 1
ATOM 743 C C . ARG A 1 92 ? -13.203 -7.283 5.596 1.00 91.06 92 ARG A C 1
ATOM 745 O O . ARG A 1 92 ? -13.747 -8.330 5.930 1.00 91.06 92 ARG A O 1
ATOM 752 N N . LYS A 1 93 ? -13.655 -6.074 5.926 1.00 88.50 93 LYS A N 1
ATOM 753 C CA . LYS A 1 93 ? -14.939 -5.806 6.588 1.00 88.50 93 LYS A CA 1
ATOM 754 C C . LYS A 1 93 ? -15.640 -4.690 5.816 1.00 88.50 93 LYS A C 1
ATOM 756 O O . LYS A 1 93 ? -15.281 -3.523 5.947 1.00 88.50 93 LYS A O 1
ATOM 761 N N . GLY A 1 94 ? -16.590 -5.052 4.953 1.00 89.06 94 GLY A N 1
ATOM 762 C CA . GLY A 1 94 ? -17.157 -4.113 3.981 1.00 89.06 94 GLY A CA 1
ATOM 763 C C . GLY A 1 94 ? -16.064 -3.525 3.081 1.00 89.06 94 GLY A C 1
ATOM 764 O O . GLY A 1 94 ? -15.285 -4.268 2.486 1.00 89.06 94 GLY A O 1
ATOM 765 N N . ILE A 1 95 ? -15.975 -2.194 3.026 1.00 87.88 95 ILE A N 1
ATOM 766 C CA . ILE A 1 95 ? -14.940 -1.461 2.273 1.00 87.88 95 ILE A CA 1
ATOM 767 C C . ILE A 1 95 ? -13.614 -1.300 3.038 1.00 87.88 95 ILE A C 1
ATOM 769 O O . ILE A 1 95 ? -12.635 -0.803 2.480 1.00 87.88 95 ILE A O 1
ATOM 773 N N . MET A 1 96 ? -13.561 -1.707 4.312 1.00 90.69 96 MET A N 1
ATOM 774 C CA . MET A 1 96 ? -12.345 -1.638 5.118 1.00 90.69 96 MET A CA 1
ATOM 775 C C . MET A 1 96 ? -11.411 -2.794 4.804 1.00 90.69 96 MET A C 1
ATOM 777 O O . MET A 1 96 ? -11.801 -3.964 4.848 1.00 90.69 96 MET A O 1
ATOM 781 N N . LYS A 1 97 ? -10.148 -2.452 4.551 1.00 91.88 97 LYS A N 1
ATOM 782 C CA . LYS A 1 97 ? -9.058 -3.394 4.335 1.00 91.88 97 LYS A CA 1
ATOM 783 C C . LYS A 1 97 ? -8.103 -3.343 5.522 1.00 91.88 97 LYS A C 1
ATOM 785 O O . LYS A 1 97 ? -7.494 -2.309 5.791 1.00 91.88 97 LYS A O 1
ATOM 790 N N . ILE A 1 98 ? -7.949 -4.479 6.192 1.00 92.69 98 ILE A N 1
ATOM 791 C CA . ILE A 1 98 ? -6.981 -4.674 7.265 1.00 92.69 98 ILE A CA 1
ATOM 792 C C . ILE A 1 98 ? -5.853 -5.524 6.706 1.00 92.69 98 ILE A C 1
ATOM 794 O O . ILE A 1 98 ? -6.096 -6.620 6.203 1.00 92.69 98 ILE A O 1
ATOM 798 N N . VAL A 1 99 ? -4.623 -5.034 6.782 1.00 93.69 99 VAL A N 1
ATOM 799 C CA . VAL A 1 99 ? -3.445 -5.746 6.287 1.00 93.69 99 VAL A CA 1
ATOM 800 C C . VAL A 1 99 ? -2.511 -6.004 7.452 1.00 93.69 99 VAL A C 1
ATOM 802 O O . VAL A 1 99 ? -2.095 -5.067 8.127 1.00 93.69 99 VAL A O 1
ATOM 805 N N . VAL A 1 100 ? -2.179 -7.273 7.678 1.00 94.38 100 VAL A N 1
ATOM 806 C CA . VAL A 1 100 ? -1.195 -7.696 8.677 1.00 94.38 100 VAL A CA 1
ATOM 807 C C . VAL A 1 100 ? -0.039 -8.348 7.945 1.00 94.38 100 VAL A C 1
ATOM 809 O O . VAL A 1 100 ? -0.220 -9.401 7.340 1.00 94.38 100 VAL A O 1
ATOM 812 N N . TYR A 1 101 ? 1.139 -7.733 7.948 1.00 94.38 101 TYR A N 1
ATOM 813 C CA . TYR A 1 101 ? 2.238 -8.195 7.102 1.00 94.38 101 TYR A CA 1
ATOM 814 C C . TYR A 1 101 ? 3.613 -7.948 7.704 1.00 94.38 101 TYR A C 1
ATOM 816 O O . TYR A 1 101 ? 3.785 -7.166 8.636 1.00 94.38 101 TYR A O 1
ATOM 824 N N . LYS A 1 102 ? 4.599 -8.654 7.165 1.00 94.38 102 LYS A N 1
ATOM 825 C CA . LYS A 1 102 ? 6.007 -8.523 7.507 1.00 94.38 102 LYS A CA 1
ATOM 826 C C . LYS A 1 102 ? 6.773 -8.059 6.275 1.00 94.38 102 LYS A C 1
ATOM 828 O O . LYS A 1 102 ? 6.499 -8.515 5.165 1.00 94.38 102 LYS A O 1
ATOM 833 N N . ILE A 1 103 ? 7.721 -7.154 6.494 1.00 92.50 103 ILE A N 1
ATOM 834 C CA . ILE A 1 103 ? 8.621 -6.656 5.454 1.00 92.50 103 ILE A CA 1
ATOM 835 C C . ILE A 1 103 ? 9.907 -7.467 5.491 1.00 92.50 103 ILE A C 1
ATOM 837 O O . ILE A 1 103 ? 10.488 -7.691 6.559 1.00 92.50 103 ILE A O 1
ATOM 841 N N . PHE A 1 104 ? 10.355 -7.867 4.313 1.00 93.44 104 PHE A N 1
ATOM 842 C CA . PHE A 1 104 ? 11.621 -8.530 4.094 1.00 93.44 104 PHE A CA 1
ATOM 843 C C . PHE A 1 104 ? 12.478 -7.666 3.179 1.00 93.44 104 PHE A C 1
ATOM 845 O O . PHE A 1 104 ? 12.030 -7.262 2.106 1.00 93.44 104 PHE A O 1
ATOM 852 N N . ARG A 1 105 ? 13.705 -7.373 3.611 1.00 91.00 105 ARG A N 1
ATOM 853 C CA . ARG A 1 105 ? 14.673 -6.693 2.753 1.00 91.00 105 ARG A CA 1
ATOM 854 C C . ARG A 1 105 ? 15.227 -7.689 1.741 1.00 91.00 105 ARG A C 1
ATOM 856 O O . ARG A 1 105 ? 15.469 -8.846 2.086 1.00 91.00 105 ARG A O 1
ATOM 863 N N . ILE A 1 106 ? 15.423 -7.224 0.516 1.00 90.50 106 ILE A N 1
ATOM 864 C CA . ILE A 1 106 ? 16.081 -7.980 -0.547 1.00 90.50 106 ILE A CA 1
ATOM 865 C C . ILE A 1 106 ? 17.597 -7.826 -0.366 1.00 90.50 106 ILE A C 1
ATOM 867 O O . ILE A 1 106 ? 18.093 -6.710 -0.216 1.00 90.50 106 ILE A O 1
ATOM 871 N N . LEU A 1 107 ? 18.328 -8.944 -0.317 1.00 87.81 107 LEU A N 1
ATOM 872 C CA . LEU A 1 107 ? 19.780 -8.956 -0.064 1.00 87.81 107 LEU A CA 1
ATOM 873 C C . LEU A 1 107 ? 20.600 -8.709 -1.324 1.00 87.81 107 LEU A C 1
ATOM 875 O O . LEU A 1 107 ? 21.706 -8.178 -1.260 1.00 87.81 107 LEU A O 1
ATOM 879 N N . MET A 1 108 ? 20.052 -9.117 -2.463 1.00 86.75 108 MET A N 1
ATOM 880 C CA . MET A 1 108 ? 20.659 -8.968 -3.775 1.00 86.75 108 MET A CA 1
ATOM 881 C C . MET A 1 108 ? 19.629 -8.304 -4.688 1.00 86.75 108 MET A C 1
ATOM 883 O O . MET A 1 108 ? 18.577 -8.908 -4.899 1.00 86.75 108 MET A O 1
ATOM 887 N N . PRO A 1 109 ? 19.893 -7.094 -5.212 1.00 80.94 109 PRO A N 1
ATOM 888 C CA . PRO A 1 109 ? 18.935 -6.375 -6.045 1.00 80.94 109 PRO A CA 1
ATOM 889 C C . PRO A 1 109 ? 18.373 -7.243 -7.176 1.00 80.94 109 PRO A C 1
ATOM 891 O O . PRO A 1 109 ? 19.120 -7.955 -7.848 1.00 80.94 109 PRO A O 1
ATOM 894 N N . GLY A 1 110 ? 17.055 -7.208 -7.358 1.00 79.50 110 GLY A N 1
ATOM 895 C CA . GLY A 1 110 ? 16.328 -8.013 -8.341 1.00 79.50 110 GLY A CA 1
ATOM 896 C C . GLY A 1 110 ? 16.150 -9.496 -7.987 1.00 79.50 110 GLY A C 1
ATOM 897 O O . GLY A 1 110 ? 15.431 -10.194 -8.698 1.00 79.50 110 GLY A O 1
ATOM 898 N N . ASN A 1 111 ? 16.747 -9.993 -6.898 1.00 87.56 111 ASN A N 1
ATOM 899 C CA . ASN A 1 111 ? 16.574 -11.372 -6.440 1.00 87.56 111 ASN A CA 1
ATOM 900 C C . ASN A 1 111 ? 15.591 -11.444 -5.262 1.00 87.56 111 ASN A C 1
ATOM 902 O O . ASN A 1 111 ? 15.975 -11.385 -4.092 1.00 87.56 111 ASN A O 1
ATOM 906 N N . THR A 1 112 ? 14.311 -11.621 -5.584 1.00 87.12 112 THR A N 1
ATOM 907 C CA . THR A 1 112 ? 13.215 -11.709 -4.608 1.00 87.12 112 THR A CA 1
ATOM 908 C C . THR A 1 112 ? 13.195 -13.004 -3.788 1.00 87.12 112 THR A C 1
ATOM 910 O O . THR A 1 112 ? 12.421 -13.091 -2.836 1.00 87.12 112 THR A O 1
ATOM 913 N N . ASP A 1 113 ? 14.039 -13.989 -4.113 1.00 88.38 113 ASP A N 1
ATOM 914 C CA . ASP A 1 113 ? 14.177 -15.231 -3.338 1.00 88.38 113 ASP A CA 1
ATOM 915 C C . ASP A 1 113 ? 15.184 -15.072 -2.191 1.00 88.38 113 ASP A C 1
ATOM 917 O O . ASP A 1 113 ? 15.065 -15.697 -1.135 1.00 88.38 113 ASP A O 1
ATOM 921 N N . SER A 1 114 ? 16.169 -14.189 -2.372 1.00 91.50 114 SER A N 1
ATOM 922 C CA . SER A 1 114 ? 17.196 -13.898 -1.376 1.00 91.50 114 SER A CA 1
ATOM 923 C C . SER A 1 114 ? 16.754 -12.758 -0.460 1.00 91.50 114 SER A C 1
ATOM 925 O O . SER A 1 114 ? 17.218 -11.620 -0.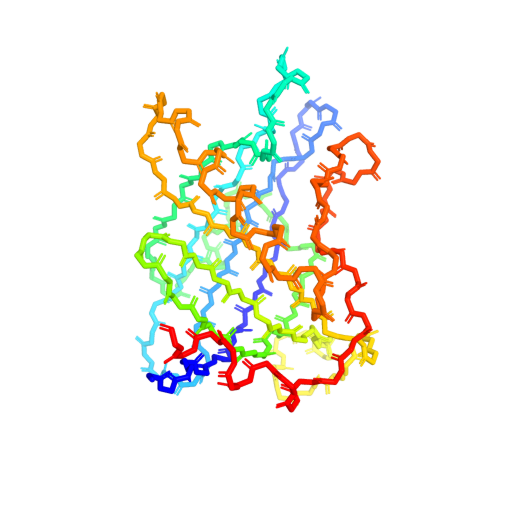585 1.00 91.50 114 SER A O 1
ATOM 927 N N . ILE A 1 115 ? 15.857 -13.075 0.476 1.00 92.31 115 ILE A N 1
ATOM 928 C CA . ILE A 1 115 ? 15.237 -12.102 1.381 1.00 92.31 115 ILE A CA 1
ATOM 929 C C . ILE A 1 115 ? 15.477 -12.421 2.856 1.00 92.31 115 ILE A C 1
ATOM 931 O O . ILE A 1 115 ? 15.535 -13.581 3.262 1.00 92.31 115 ILE A O 1
ATOM 935 N N . GLU A 1 116 ? 15.531 -11.384 3.692 1.00 92.31 116 GLU A N 1
ATOM 936 C CA . GLU A 1 116 ? 15.560 -11.548 5.147 1.00 92.31 116 GLU A CA 1
ATOM 937 C C . GLU A 1 116 ? 14.592 -10.592 5.856 1.00 92.31 116 GLU A C 1
ATOM 939 O O . GLU A 1 116 ? 14.343 -9.481 5.379 1.00 92.31 116 GLU A O 1
ATOM 944 N N . PRO A 1 117 ? 14.004 -10.997 6.995 1.00 90.69 117 PRO A N 1
ATOM 945 C CA . PRO A 1 117 ? 13.039 -10.167 7.699 1.00 90.69 117 PRO A CA 1
ATOM 946 C C . PRO A 1 117 ? 13.686 -8.873 8.203 1.00 90.69 117 PRO A C 1
ATOM 948 O O . PRO A 1 117 ? 14.632 -8.910 8.984 1.00 90.69 117 PRO A O 1
ATOM 951 N N . LEU A 1 118 ? 13.117 -7.724 7.828 1.00 88.69 118 LEU A N 1
ATOM 952 C CA . LEU A 1 118 ? 13.616 -6.412 8.256 1.00 88.69 118 LEU A CA 1
ATOM 953 C C . LEU A 1 118 ? 13.476 -6.213 9.774 1.00 88.69 118 LEU A C 1
ATOM 955 O O . LEU A 1 118 ? 14.276 -5.531 10.407 1.00 88.69 118 LEU A O 1
ATOM 959 N N . SER A 1 119 ? 12.436 -6.803 10.365 1.00 87.00 119 SER A N 1
ATOM 960 C CA . SER A 1 119 ? 12.229 -6.827 11.812 1.00 87.00 119 SER A CA 1
ATOM 961 C C . SER A 1 119 ? 11.516 -8.109 12.236 1.00 87.00 119 SER A C 1
ATOM 963 O O . SER A 1 119 ? 11.043 -8.877 11.400 1.00 87.00 119 SER A O 1
ATOM 965 N N . LEU A 1 120 ? 11.404 -8.351 13.542 1.00 86.06 120 LEU A N 1
ATOM 966 C CA . LEU A 1 120 ? 10.616 -9.465 14.085 1.00 86.06 120 LEU A CA 1
ATOM 967 C C . LEU A 1 120 ? 9.120 -9.146 14.223 1.00 86.06 120 LEU A C 1
ATOM 969 O O . LEU A 1 120 ? 8.331 -10.045 14.508 1.00 86.06 120 LEU A O 1
ATOM 973 N N . SER A 1 121 ? 8.727 -7.890 14.029 1.00 85.69 121 SER A N 1
ATOM 974 C CA . SER A 1 121 ? 7.35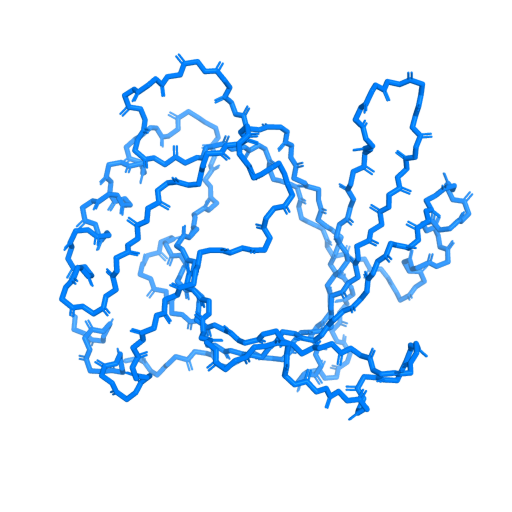9 -7.430 14.249 1.00 85.69 121 SER A CA 1
ATOM 975 C C . SER A 1 121 ? 6.511 -7.535 12.988 1.00 85.69 121 SER A C 1
ATOM 977 O O . SER A 1 121 ? 7.022 -7.495 11.867 1.00 85.69 121 SER A O 1
ATOM 979 N N . TYR A 1 122 ? 5.199 -7.616 13.195 1.00 88.12 122 TYR A N 1
ATOM 980 C CA . TYR A 1 122 ? 4.216 -7.435 12.138 1.00 88.12 122 TYR A CA 1
ATOM 981 C C . TYR A 1 122 ? 3.756 -5.984 12.094 1.00 88.12 122 TYR A C 1
ATOM 983 O O . TYR A 1 122 ? 3.731 -5.265 13.099 1.00 88.12 122 TYR A O 1
ATOM 991 N N . LEU A 1 123 ? 3.381 -5.577 10.897 1.00 90.06 123 LEU A N 1
ATOM 992 C CA . LEU A 1 123 ? 2.802 -4.289 10.596 1.00 90.06 123 LEU A CA 1
ATOM 993 C C . LEU A 1 123 ? 1.318 -4.488 10.402 1.00 90.06 123 LEU A C 1
ATOM 995 O O . LEU A 1 123 ? 0.902 -5.434 9.733 1.00 90.06 123 LEU A O 1
ATOM 999 N N . VAL A 1 124 ? 0.539 -3.607 11.012 1.00 91.69 124 VAL A N 1
ATOM 1000 C CA . VAL A 1 124 ? -0.914 -3.633 10.919 1.00 91.69 124 VAL A CA 1
ATOM 1001 C C . VAL A 1 124 ? -1.364 -2.312 10.332 1.00 91.69 124 VAL A C 1
ATOM 1003 O O . VAL A 1 124 ? -1.091 -1.248 10.889 1.00 91.69 124 VAL A O 1
ATOM 1006 N N . GLU A 1 125 ? -2.068 -2.392 9.214 1.00 91.25 125 GLU A N 1
ATOM 1007 C CA . GLU A 1 125 ? -2.645 -1.243 8.535 1.00 91.25 125 GLU A CA 1
ATOM 1008 C C . GLU A 1 125 ? -4.154 -1.415 8.406 1.00 91.25 125 GLU A C 1
ATOM 1010 O O . GLU A 1 125 ? -4.634 -2.478 8.017 1.00 91.25 125 GLU A O 1
ATOM 1015 N N . LEU A 1 126 ? -4.893 -0.349 8.705 1.00 91.56 126 LEU A N 1
ATOM 1016 C CA . LEU A 1 126 ? -6.320 -0.227 8.435 1.00 91.56 126 LEU A CA 1
ATOM 1017 C C . LEU A 1 126 ? -6.491 0.883 7.401 1.00 91.56 126 LEU A C 1
ATOM 1019 O O . LEU A 1 126 ? -6.234 2.048 7.697 1.00 91.56 126 LEU A O 1
ATOM 1023 N N . ASN A 1 127 ? -6.912 0.510 6.198 1.00 91.00 127 ASN A N 1
ATOM 1024 C CA . ASN A 1 127 ? -7.042 1.421 5.070 1.00 91.00 127 ASN A CA 1
ATOM 1025 C C . ASN A 1 127 ? -8.432 1.285 4.434 1.00 91.00 127 ASN A C 1
ATOM 1027 O O . ASN A 1 127 ? -9.000 0.192 4.382 1.00 91.00 127 ASN A O 1
ATOM 1031 N N . VAL A 1 128 ? -8.947 2.389 3.899 1.00 91.62 128 VAL A N 1
ATOM 1032 C CA . VAL A 1 128 ? -10.163 2.433 3.079 1.00 91.62 128 VAL A CA 1
ATOM 1033 C C . VAL A 1 128 ? -9.865 3.263 1.836 1.00 91.62 128 VAL A C 1
ATOM 1035 O O . VAL A 1 128 ? -9.161 4.269 1.917 1.00 91.62 128 VAL A O 1
ATOM 1038 N N . VAL A 1 129 ? -10.394 2.839 0.689 1.00 89.69 129 VAL A N 1
ATOM 1039 C CA . VAL A 1 129 ? -10.445 3.656 -0.527 1.00 89.69 129 VAL A CA 1
ATOM 1040 C C . VAL A 1 129 ? -11.902 4.033 -0.744 1.00 89.69 129 VAL A C 1
ATOM 1042 O O . VAL A 1 129 ? -12.753 3.154 -0.858 1.00 89.69 129 VAL A O 1
ATOM 1045 N N . ALA A 1 130 ? -12.181 5.332 -0.767 1.00 88.12 130 ALA A N 1
ATOM 1046 C CA . ALA A 1 130 ? -13.520 5.880 -0.923 1.00 88.12 130 ALA A CA 1
ATOM 1047 C C . ALA A 1 130 ? -13.483 7.107 -1.851 1.00 88.12 130 ALA A C 1
ATOM 1049 O O . ALA A 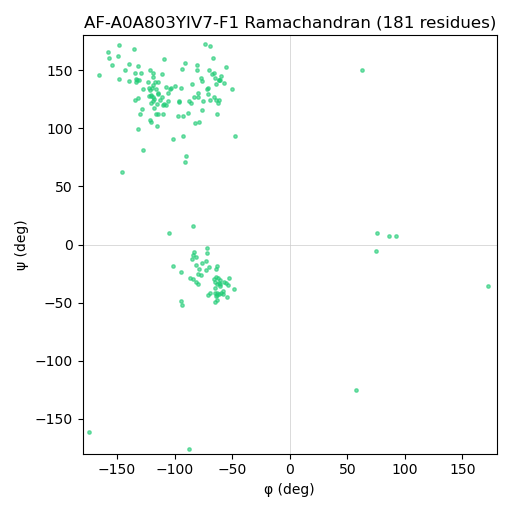1 130 ? -12.434 7.750 -1.962 1.00 88.12 130 ALA A O 1
ATOM 1050 N N . PRO A 1 131 ? -14.603 7.448 -2.513 1.00 85.75 131 PRO A N 1
ATOM 1051 C CA . PRO A 1 131 ? -14.752 8.727 -3.200 1.00 85.75 131 PRO A CA 1
ATOM 1052 C C . PRO A 1 131 ? -14.505 9.916 -2.259 1.00 85.75 131 PRO A C 1
ATOM 1054 O O . PRO A 1 131 ? -14.729 9.827 -1.050 1.00 85.75 131 PRO A O 1
ATOM 1057 N N . ALA A 1 132 ? -14.072 11.046 -2.819 1.00 80.00 132 ALA A N 1
ATOM 1058 C CA . ALA A 1 132 ? -13.827 12.261 -2.045 1.00 80.00 132 ALA A CA 1
ATOM 1059 C C . ALA A 1 132 ? -15.102 12.759 -1.331 1.00 80.00 132 ALA A C 1
ATOM 1061 O O . ALA A 1 132 ? -16.204 12.658 -1.871 1.00 80.00 132 ALA A O 1
ATOM 1062 N N . GLY A 1 133 ? -14.942 13.319 -0.126 1.00 76.00 133 GLY A N 1
ATOM 1063 C CA . GLY A 1 133 ? -16.035 13.918 0.658 1.00 76.00 133 GLY A CA 1
ATOM 1064 C C . GLY A 1 133 ? -16.831 12.955 1.551 1.00 76.00 133 GLY A C 1
ATOM 1065 O O . GLY A 1 133 ? -17.834 13.360 2.129 1.00 76.00 133 GLY A O 1
ATOM 1066 N N . GLN A 1 134 ? -16.412 11.693 1.692 1.00 78.50 134 GLN A N 1
ATOM 1067 C CA . GLN A 1 134 ? -17.075 10.719 2.572 1.00 78.50 134 GLN A CA 1
ATOM 1068 C C . GLN A 1 134 ? -16.494 10.713 3.996 1.00 78.50 134 GLN A C 1
ATOM 1070 O O . GLN A 1 134 ? -15.840 9.755 4.409 1.00 78.50 134 GLN A O 1
ATOM 1075 N N . ASP A 1 135 ? -16.746 11.769 4.772 1.00 75.25 135 ASP A N 1
ATOM 1076 C CA . ASP A 1 135 ? -16.181 11.905 6.126 1.00 75.25 135 ASP A CA 1
ATOM 1077 C C . ASP A 1 135 ? -16.662 10.817 7.111 1.00 75.25 135 ASP A C 1
ATOM 1079 O O . ASP A 1 135 ? -15.897 10.409 7.984 1.00 75.25 135 ASP A O 1
ATOM 1083 N N . ILE A 1 136 ? -17.867 10.261 6.915 1.00 83.00 136 ILE A N 1
ATOM 1084 C CA . ILE A 1 136 ? -18.448 9.179 7.745 1.00 83.00 136 ILE A CA 1
ATOM 1085 C C . ILE A 1 136 ? -17.518 7.955 7.821 1.00 83.00 136 ILE A C 1
ATOM 1087 O O . ILE A 1 136 ? -17.410 7.300 8.857 1.00 83.00 136 ILE A O 1
ATOM 1091 N N . VAL A 1 137 ? -16.771 7.678 6.748 1.00 86.31 137 VAL A N 1
ATOM 1092 C CA . VAL A 1 137 ? -15.826 6.554 6.689 1.00 86.31 137 VAL A CA 1
ATOM 1093 C C . VAL A 1 137 ? -14.737 6.681 7.759 1.00 86.31 137 VAL A C 1
ATOM 1095 O O . VAL A 1 137 ? -14.298 5.673 8.314 1.00 86.31 137 VAL A O 1
ATOM 1098 N N . SER A 1 138 ? -14.310 7.905 8.088 1.00 83.25 138 SER A N 1
ATOM 1099 C CA . SER A 1 138 ? -13.313 8.146 9.139 1.00 83.25 138 SER A CA 1
ATOM 1100 C C . SER A 1 138 ? -13.838 7.741 10.523 1.00 83.25 138 SER A C 1
ATOM 1102 O O . SER A 1 138 ? -13.073 7.209 11.333 1.00 83.25 138 SER A O 1
ATOM 1104 N N . ASP A 1 139 ? -15.123 7.965 10.796 1.00 86.44 139 ASP A N 1
ATOM 1105 C CA . ASP A 1 139 ? -15.754 7.597 12.067 1.00 86.44 139 ASP A CA 1
ATOM 1106 C C . ASP A 1 139 ? -15.914 6.083 12.185 1.00 86.44 139 ASP A C 1
ATOM 1108 O O . ASP A 1 139 ? -15.544 5.494 13.204 1.00 86.44 139 ASP A O 1
ATOM 1112 N N . ASP A 1 140 ? -16.353 5.427 11.110 1.00 88.75 140 ASP A N 1
ATOM 1113 C CA . ASP A 1 140 ? -16.452 3.969 11.059 1.00 88.75 140 ASP A CA 1
ATOM 1114 C C . ASP A 1 140 ? -15.081 3.304 11.246 1.00 88.75 140 ASP A C 1
ATOM 1116 O O . ASP A 1 140 ? -14.946 2.342 12.010 1.00 88.75 140 ASP A O 1
ATOM 1120 N N . MET A 1 141 ? -14.034 3.841 10.604 1.00 89.38 141 MET A N 1
ATOM 1121 C CA . MET A 1 141 ? -12.657 3.372 10.790 1.00 89.38 141 MET A CA 1
ATOM 1122 C C . MET A 1 141 ? -12.204 3.512 12.244 1.00 89.38 141 MET A C 1
ATOM 1124 O O . MET A 1 141 ? -11.567 2.597 12.771 1.00 89.38 141 MET A O 1
ATOM 1128 N N . ARG A 1 142 ? -12.535 4.626 12.911 1.00 88.44 142 ARG A N 1
ATOM 1129 C CA . ARG A 1 142 ? -12.214 4.820 14.331 1.00 88.44 142 ARG A CA 1
ATOM 1130 C C . ARG A 1 142 ? -12.952 3.818 15.206 1.00 88.44 142 ARG A C 1
ATOM 1132 O O . ARG A 1 142 ? -12.317 3.168 16.029 1.00 88.44 142 ARG A O 1
ATOM 1139 N N . ASN A 1 143 ? -14.260 3.671 15.020 1.00 90.50 143 ASN A N 1
ATOM 1140 C CA . ASN A 1 143 ? -15.079 2.737 15.791 1.00 90.50 143 ASN A CA 1
ATOM 1141 C C . ASN A 1 143 ? -14.556 1.304 15.658 1.00 90.50 143 ASN A C 1
ATOM 1143 O O . ASN A 1 143 ? -14.469 0.567 16.640 1.00 90.50 143 ASN A O 1
ATOM 1147 N N . PHE A 1 144 ? -14.136 0.920 14.454 1.00 89.88 144 PHE A N 1
ATOM 1148 C CA . PHE A 1 144 ? -13.527 -0.379 14.228 1.00 89.88 144 PHE A CA 1
ATOM 1149 C C . PHE A 1 144 ? -12.132 -0.501 14.866 1.00 89.88 144 PHE A C 1
ATOM 1151 O O . PHE A 1 144 ? -11.834 -1.511 15.501 1.00 89.88 144 PHE A O 1
ATOM 1158 N N . ALA A 1 145 ? -11.289 0.531 14.782 1.00 89.25 145 ALA A N 1
ATOM 1159 C CA . ALA A 1 145 ? -9.993 0.552 15.462 1.00 89.25 145 ALA A CA 1
ATOM 1160 C C . ALA A 1 145 ? -10.122 0.439 16.995 1.00 89.25 145 ALA A C 1
ATOM 1162 O O . ALA A 1 145 ? -9.312 -0.233 17.635 1.00 89.25 145 ALA A O 1
ATOM 1163 N N . GLU A 1 146 ? -11.159 1.038 17.585 1.00 90.50 146 GLU A N 1
ATOM 1164 C CA . GLU A 1 146 ? -11.489 0.914 19.010 1.00 90.50 146 GLU A CA 1
ATOM 1165 C C . GLU A 1 146 ? -11.849 -0.529 19.394 1.00 90.50 146 GLU A C 1
ATOM 1167 O O . GLU A 1 146 ? -11.350 -1.041 20.397 1.00 90.50 146 GLU A O 1
ATOM 1172 N N . GLN A 1 147 ? -12.627 -1.224 18.557 1.00 88.31 147 GLN A N 1
ATOM 1173 C CA . GLN A 1 147 ? -12.942 -2.649 18.746 1.00 88.31 147 GLN A CA 1
ATOM 1174 C C . GLN A 1 147 ? -11.685 -3.534 18.696 1.00 88.31 147 GLN A C 1
ATOM 1176 O O . GLN A 1 147 ? -11.629 -4.566 19.364 1.00 88.31 147 GLN A O 1
ATOM 1181 N N . LEU A 1 148 ? -10.653 -3.120 17.952 1.00 87.50 148 LEU A N 1
ATOM 1182 C CA . LEU A 1 148 ? -9.390 -3.852 17.826 1.00 87.50 148 LEU A CA 1
ATOM 1183 C C . LEU A 1 148 ? -8.406 -3.627 18.986 1.00 87.50 148 LEU A C 1
ATOM 1185 O O . LEU A 1 148 ? -7.448 -4.395 19.099 1.00 87.50 148 LEU A O 1
ATOM 1189 N N . LYS A 1 149 ? -8.637 -2.655 19.886 1.00 86.62 149 LYS A N 1
ATOM 1190 C CA . LYS A 1 149 ? -7.731 -2.326 21.012 1.00 86.62 149 LYS A CA 1
ATOM 1191 C C . LYS A 1 149 ? -7.242 -3.518 21.850 1.00 86.62 149 LYS A C 1
ATOM 1193 O O . LYS A 1 149 ? -6.066 -3.512 22.227 1.00 86.62 149 LYS A O 1
ATOM 1198 N N . PRO A 1 150 ? -8.056 -4.553 22.148 1.00 88.06 150 PRO A N 1
ATOM 1199 C CA . PRO A 1 150 ? -7.575 -5.724 22.888 1.00 88.06 150 PRO A CA 1
ATOM 1200 C C . PRO A 1 150 ? -6.434 -6.472 22.173 1.00 88.06 150 PRO A C 1
ATOM 1202 O O . PRO A 1 150 ? -5.553 -7.058 22.820 1.00 88.06 150 PRO A O 1
ATOM 1205 N N . LEU A 1 151 ? -6.427 -6.433 20.838 1.00 84.06 151 LEU A N 1
ATOM 1206 C CA . LEU A 1 151 ? -5.446 -7.093 19.980 1.00 84.06 151 LEU A CA 1
ATOM 1207 C C . LEU A 1 151 ? -4.304 -6.165 19.583 1.00 84.06 151 LEU A C 1
ATOM 1209 O O . LEU A 1 151 ? -3.138 -6.546 19.693 1.00 84.06 151 LEU A O 1
ATOM 1213 N N . VAL A 1 152 ? -4.631 -4.958 19.127 1.00 86.56 152 VAL A N 1
ATOM 1214 C CA . VAL A 1 152 ? -3.681 -4.009 18.556 1.00 86.56 152 VAL A CA 1
ATOM 1215 C C . VAL A 1 152 ? -4.093 -2.581 18.845 1.00 86.56 152 VAL A C 1
ATOM 1217 O O . VAL A 1 152 ? -5.266 -2.225 18.811 1.00 86.56 152 VAL A O 1
ATOM 1220 N N . HIS A 1 153 ? -3.097 -1.744 19.101 1.00 85.81 153 HIS A N 1
ATOM 1221 C CA . HIS A 1 153 ? -3.305 -0.315 19.188 1.00 85.81 153 HIS A CA 1
ATOM 1222 C C . HIS A 1 153 ? -3.048 0.315 17.817 1.00 85.81 153 HIS A C 1
ATOM 1224 O O . HIS A 1 153 ? -1.913 0.316 17.340 1.00 85.81 153 HIS A O 1
ATOM 1230 N N . LEU A 1 154 ? -4.109 0.796 17.166 1.00 85.50 154 LEU A N 1
ATOM 1231 C CA . LEU A 1 154 ? -4.020 1.523 15.903 1.00 85.50 154 LEU A CA 1
ATOM 1232 C C . LEU A 1 154 ? -4.023 3.023 16.182 1.00 85.50 154 LEU A C 1
ATOM 1234 O O . LEU A 1 154 ? -4.966 3.551 16.765 1.00 85.50 154 LEU A O 1
ATOM 1238 N N . GLU A 1 155 ? -2.978 3.704 15.727 1.00 82.19 155 GLU A N 1
ATOM 1239 C CA . GLU A 1 155 ? -2.849 5.155 15.836 1.00 82.19 155 GLU A CA 1
ATOM 1240 C C . GLU A 1 155 ? -2.757 5.798 14.456 1.00 82.19 155 GLU A C 1
ATOM 1242 O O . GLU A 1 155 ? -2.101 5.276 13.545 1.00 82.19 155 GLU A O 1
ATOM 1247 N N . LYS A 1 156 ? -3.354 6.988 14.330 1.00 78.31 156 LYS A N 1
ATOM 1248 C CA . LYS A 1 156 ? -3.168 7.859 13.171 1.00 78.31 156 LYS A CA 1
ATOM 1249 C C . LYS A 1 156 ? -1.692 8.250 13.066 1.00 78.31 156 LYS A C 1
ATOM 1251 O O . LYS A 1 156 ? -1.114 8.803 13.999 1.00 78.31 156 LYS A O 1
ATOM 1256 N N . ILE A 1 157 ? -1.082 7.979 11.915 1.00 74.38 157 ILE A N 1
ATOM 1257 C CA . ILE A 1 157 ? 0.310 8.354 11.649 1.00 74.38 157 ILE A CA 1
ATOM 1258 C C . ILE A 1 157 ? 0.390 9.875 11.473 1.00 74.38 157 ILE A C 1
ATOM 1260 O O . ILE A 1 157 ? -0.360 10.450 10.688 1.00 74.38 157 ILE A O 1
ATOM 1264 N N . ASP A 1 158 ? 1.310 10.519 12.192 1.00 66.88 158 ASP A N 1
ATOM 1265 C CA . ASP A 1 158 ? 1.623 11.940 12.024 1.00 66.88 158 ASP A CA 1
ATOM 1266 C C . ASP A 1 158 ? 2.476 12.155 10.753 1.00 66.88 158 ASP A C 1
ATOM 1268 O O . ASP A 1 158 ? 3.626 11.700 10.721 1.00 66.88 158 ASP A O 1
ATOM 1272 N N . PRO A 1 159 ? 1.968 12.876 9.730 1.00 60.81 159 PRO A N 1
ATOM 1273 C CA . PRO A 1 159 ? 2.701 13.154 8.495 1.00 60.81 159 PRO A CA 1
ATOM 1274 C C . PRO A 1 159 ? 4.042 13.859 8.712 1.00 60.81 159 PRO A C 1
ATOM 1276 O O . PRO A 1 159 ? 4.977 13.640 7.948 1.00 60.81 159 PRO A O 1
ATOM 1279 N N . LYS A 1 160 ? 4.152 14.709 9.743 1.00 55.97 160 LYS A N 1
ATOM 1280 C CA . LYS A 1 160 ? 5.348 15.528 9.999 1.00 55.97 160 LYS A CA 1
ATOM 1281 C C . LYS A 1 160 ? 6.452 14.741 10.685 1.00 55.97 160 LYS A C 1
ATOM 1283 O O . LYS A 1 160 ? 7.626 14.971 10.422 1.00 55.97 160 LYS A O 1
ATOM 1288 N N . ARG A 1 161 ? 6.084 13.798 11.554 1.00 52.72 161 ARG A N 1
ATOM 1289 C CA . ARG A 1 161 ? 7.044 12.866 12.163 1.00 52.72 161 ARG A CA 1
ATOM 1290 C C . ARG A 1 161 ? 7.454 11.765 11.195 1.00 52.72 161 ARG A C 1
ATOM 1292 O O . ARG A 1 161 ? 8.513 11.171 11.372 1.00 52.72 161 ARG A O 1
ATOM 1299 N N . ARG A 1 162 ? 6.586 11.442 10.231 1.00 51.94 162 ARG A N 1
ATOM 1300 C CA . ARG A 1 162 ? 6.648 10.209 9.446 1.00 51.94 162 ARG A CA 1
ATOM 1301 C C . ARG A 1 162 ? 6.174 10.428 7.990 1.00 51.94 162 ARG A C 1
ATOM 1303 O O . ARG A 1 162 ? 5.198 9.805 7.576 1.00 51.94 162 ARG A O 1
ATOM 1310 N N . PRO A 1 163 ? 6.869 11.283 7.203 1.00 40.16 163 PRO A N 1
ATOM 1311 C CA . PRO A 1 163 ? 6.448 11.667 5.847 1.00 40.16 163 PRO A CA 1
ATOM 1312 C C . PRO A 1 163 ? 6.469 10.498 4.853 1.00 40.16 163 PRO A C 1
ATOM 1314 O O . PRO A 1 163 ? 5.629 10.430 3.962 1.00 40.16 163 PRO A O 1
ATOM 1317 N N . ASN A 1 164 ? 7.366 9.532 5.064 1.00 44.12 164 ASN A N 1
ATOM 1318 C CA . ASN A 1 164 ? 7.488 8.310 4.274 1.00 44.12 164 ASN A CA 1
ATOM 1319 C C . ASN A 1 164 ? 7.468 7.113 5.216 1.00 44.12 164 ASN A C 1
ATOM 1321 O O . ASN A 1 164 ? 8.524 6.632 5.613 1.00 44.12 164 ASN A O 1
ATOM 1325 N N . VAL A 1 165 ? 6.291 6.660 5.650 1.00 43.47 165 VAL A N 1
ATOM 1326 C CA . VAL A 1 165 ? 6.245 5.572 6.632 1.00 43.47 165 VAL A CA 1
ATOM 1327 C C . VAL A 1 165 ? 5.510 4.350 6.133 1.00 43.47 165 VAL A C 1
ATOM 1329 O O . VAL A 1 165 ? 4.285 4.279 6.082 1.00 43.47 165 VAL A O 1
ATOM 1332 N N . PHE A 1 166 ? 6.345 3.362 5.820 1.00 35.22 166 PHE A N 1
ATOM 1333 C CA . PHE A 1 166 ? 6.200 2.001 6.302 1.00 35.22 166 PHE A CA 1
ATOM 1334 C C . PHE A 1 166 ? 5.954 1.999 7.817 1.00 35.22 166 PHE A C 1
ATOM 1336 O O . PHE A 1 166 ? 6.878 1.990 8.623 1.00 35.22 166 PHE A O 1
ATOM 1343 N N . SER A 1 167 ? 4.667 1.979 8.168 1.00 31.06 167 SER A N 1
ATOM 1344 C CA . SER A 1 167 ? 4.049 1.370 9.356 1.00 31.06 167 SER A CA 1
ATOM 1345 C C . SER A 1 167 ? 4.361 1.805 10.805 1.00 31.06 167 SER A C 1
ATOM 1347 O O . SER A 1 167 ? 5.461 2.194 11.192 1.00 31.06 167 SER A O 1
ATOM 1349 N N . ASN A 1 168 ? 3.327 1.629 11.640 1.00 28.02 168 ASN A N 1
ATOM 1350 C CA . ASN A 1 168 ? 3.397 1.473 13.092 1.00 28.02 168 ASN A CA 1
ATOM 1351 C C . ASN A 1 168 ? 3.664 -0.002 13.455 1.00 28.02 168 ASN A C 1
ATOM 1353 O O . ASN A 1 168 ? 3.077 -0.915 12.874 1.00 28.02 168 ASN A O 1
ATOM 1357 N N . LEU A 1 169 ? 4.542 -0.210 14.438 1.00 33.44 169 LEU A N 1
ATOM 1358 C CA . LEU A 1 169 ? 5.017 -1.505 14.924 1.00 33.44 169 LEU A CA 1
ATOM 1359 C C . LEU A 1 169 ? 4.001 -2.099 15.916 1.00 33.44 169 LEU A C 1
ATOM 1361 O O . LEU A 1 169 ? 3.928 -1.658 17.063 1.00 33.44 169 LEU A O 1
ATOM 1365 N N . ALA A 1 170 ? 3.225 -3.104 15.508 1.00 32.84 170 ALA A N 1
ATOM 1366 C CA . ALA A 1 170 ? 2.333 -3.818 16.419 1.00 32.84 170 ALA A CA 1
ATOM 1367 C C . ALA A 1 170 ? 3.014 -5.103 16.905 1.00 32.84 170 ALA A C 1
ATOM 1369 O O . ALA A 1 170 ? 3.217 -6.063 16.162 1.00 32.84 170 ALA A O 1
ATOM 1370 N N . ARG A 1 171 ? 3.371 -5.135 18.189 1.00 33.62 171 ARG A N 1
ATOM 1371 C CA . ARG A 1 171 ? 3.919 -6.322 18.849 1.00 33.62 171 ARG A CA 1
ATOM 1372 C C . ARG A 1 171 ? 2.765 -7.100 19.484 1.00 33.62 171 ARG A C 1
ATOM 1374 O O . ARG A 1 171 ? 2.393 -6.780 20.606 1.00 33.62 171 ARG A O 1
ATOM 1381 N N . LYS A 1 172 ? 2.186 -8.084 18.781 1.00 34.88 172 LYS A N 1
ATOM 1382 C CA . LYS A 1 172 ? 1.346 -9.151 19.374 1.00 34.88 172 LYS A CA 1
ATOM 1383 C C . LYS A 1 172 ? 1.113 -10.317 18.405 1.00 34.88 172 LYS A C 1
ATOM 1385 O O . LYS A 1 172 ? 1.038 -10.134 17.195 1.00 34.88 172 LYS A O 1
ATOM 1390 N N . THR A 1 173 ? 1.030 -11.516 18.976 1.00 36.44 173 THR A N 1
ATOM 1391 C CA . THR A 1 173 ? 1.022 -12.826 18.313 1.00 36.44 173 THR A CA 1
ATOM 1392 C C . THR A 1 173 ? -0.185 -13.005 17.382 1.00 36.44 173 THR A C 1
ATOM 1394 O O . THR A 1 173 ? -1.336 -12.928 17.811 1.00 36.44 173 THR A O 1
ATOM 1397 N N . PHE A 1 174 ? 0.111 -13.271 16.109 1.00 39.72 174 PHE A N 1
ATOM 1398 C CA . PHE A 1 174 ? -0.809 -13.472 14.983 1.00 39.72 174 PHE A CA 1
ATOM 1399 C C . PHE A 1 174 ? -1.911 -14.532 15.230 1.00 39.72 174 PHE A C 1
ATOM 1401 O O . PHE A 1 174 ? -3.030 -14.384 14.750 1.00 39.72 174 PHE A O 1
ATOM 1408 N N . GLU A 1 175 ? -1.653 -15.540 16.067 1.00 39.62 175 GLU A N 1
ATOM 1409 C CA . GLU A 1 175 ? -2.617 -16.584 16.471 1.00 39.62 175 GLU A CA 1
ATOM 1410 C C . GLU A 1 175 ? -3.938 -16.024 17.038 1.00 39.62 175 GLU A C 1
ATOM 1412 O O . GLU A 1 175 ? -5.016 -16.554 16.780 1.00 39.62 175 GLU A O 1
ATOM 1417 N N . LYS A 1 176 ? -3.889 -14.895 17.759 1.00 43.72 176 LYS A N 1
ATOM 1418 C CA . LYS A 1 176 ? -5.076 -14.307 18.405 1.00 43.72 176 LYS A CA 1
ATOM 1419 C C . LYS A 1 1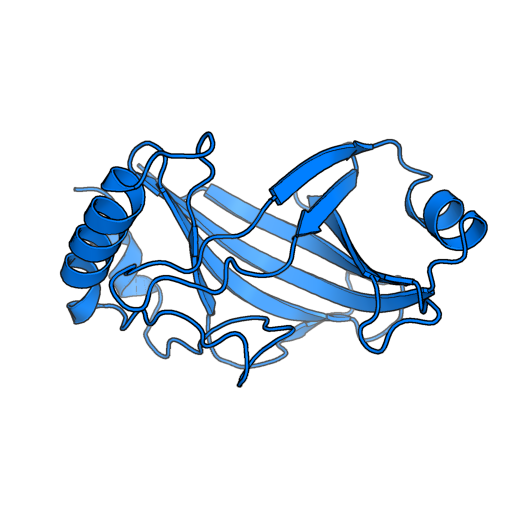76 ? -6.008 -13.577 17.422 1.00 43.72 176 LYS A C 1
ATOM 1421 O O . LYS A 1 176 ? -7.154 -13.296 17.758 1.00 43.72 176 LYS A O 1
ATOM 1426 N N . TRP A 1 177 ? -5.524 -13.274 16.215 1.00 45.28 177 TRP A N 1
ATOM 1427 C CA . TRP A 1 177 ? -6.220 -12.461 15.213 1.00 45.28 177 TRP A CA 1
ATOM 1428 C C . TRP A 1 177 ? -7.258 -13.233 14.392 1.00 45.28 177 TRP A C 1
ATOM 1430 O O . TRP A 1 177 ? -8.285 -12.663 14.024 1.00 45.28 177 TRP A O 1
ATOM 1440 N N . LYS A 1 178 ? -7.027 -14.527 14.127 1.00 40.44 178 LYS A N 1
ATOM 1441 C CA . LYS A 1 178 ? -7.918 -15.344 13.281 1.00 40.44 178 LYS A CA 1
ATOM 1442 C C . LYS A 1 178 ? -9.338 -15.473 13.844 1.00 40.44 178 LYS A C 1
ATOM 1444 O O . LYS A 1 178 ? -10.288 -15.512 13.074 1.00 40.44 178 LYS A O 1
ATOM 1449 N N . GLY A 1 179 ? -9.492 -15.499 15.169 1.00 43.44 179 GLY A N 1
ATOM 1450 C CA . GLY A 1 179 ? -10.791 -15.721 15.813 1.00 43.44 179 GLY A CA 1
ATOM 1451 C C . GLY A 1 179 ? -11.716 -14.498 15.877 1.00 43.44 179 GLY A C 1
ATOM 1452 O O . GLY A 1 179 ? -12.925 -14.675 15.946 1.00 43.44 179 GLY A O 1
ATOM 1453 N N . GLN A 1 180 ? -11.181 -13.271 15.853 1.00 48.50 180 GLN A N 1
ATOM 1454 C CA . GLN A 1 180 ? -11.967 -12.056 16.146 1.00 48.50 180 GLN A CA 1
ATOM 1455 C C . GLN A 1 180 ? -12.405 -11.252 14.920 1.00 48.50 180 GLN A C 1
ATOM 1457 O O . GLN A 1 180 ? -13.329 -10.458 15.032 1.00 48.50 180 GLN A O 1
ATOM 1462 N N . ILE A 1 181 ? -11.784 -11.442 13.753 1.00 45.59 181 ILE A N 1
ATOM 1463 C CA . ILE A 1 181 ? -12.198 -10.732 12.526 1.00 45.59 181 ILE A CA 1
ATOM 1464 C C . ILE A 1 181 ? -13.354 -11.458 11.811 1.00 45.59 181 ILE A C 1
ATOM 1466 O O . ILE A 1 181 ? -13.970 -10.911 10.902 1.00 45.59 181 ILE A O 1
ATOM 1470 N N . LEU A 1 182 ? -13.648 -12.700 12.207 1.00 43.88 182 LEU A N 1
ATOM 1471 C CA . LEU A 1 182 ? -14.572 -13.596 11.502 1.00 43.88 182 LEU A CA 1
ATOM 1472 C C . LEU A 1 182 ? -15.934 -13.759 12.177 1.00 43.88 182 LEU A C 1
ATOM 1474 O O . LEU A 1 182 ? -16.704 -14.621 11.755 1.00 43.88 182 LEU A O 1
ATOM 1478 N N . GLN A 1 183 ? -16.206 -12.936 13.188 1.00 38.19 183 GLN A N 1
ATOM 1479 C CA . GLN A 1 183 ? -17.522 -12.739 13.795 1.00 38.19 183 GLN A CA 1
ATOM 1480 C C . GLN A 1 183 ? -18.057 -11.368 13.383 1.00 38.19 183 GLN A C 1
ATOM 1482 O O . GLN A 1 183 ? -19.276 -11.285 13.130 1.00 38.19 183 GLN A O 1
#

Secondary structure (DSSP, 8-state):
-PPEEEEEEEEEEEE--SSSS-EEEEEEEESSSTTPPEEEEEEEEE--S-TT-SS--EEEEEEEE-TTHHHHHHHTT-EEEEEEEEEEEEEEETTEEEEEEEEEEESSTT-TTSEEES-SSEEEEEEE---TT-THHHHHHHHHHHHHTTT-------TTT-SS----EE-S-GGGTTTTS--

Sequence (183 aa):
MEPETFLDHEMVFLLKGQQASPFVLRARRSMDKSGMPWHLRYLGQPEIGDKNRHALVRNCVDIATSDNLTDFLVEMGFRMDHEFVAKGHVFRKGIMKIVVYKIFRILMPGNTDSIEPLSLSYLVELNVVAPAGQDIVSDDMRNFAEQLKPLVHLEKIDPKRRPNVFSNLARKTFEKWKGQILQ

Mean predicted aligned error: 8.76 Å

Solvent-accessible surface area (backbone atoms only — not comparable to full-atom values): 10955 Å² total; per-residue (Å²): 110,86,68,48,73,49,37,31,44,36,38,34,32,35,31,81,58,97,56,98,63,64,49,56,41,36,40,37,29,52,69,80,44,86,90,52,55,32,30,46,32,40,66,50,73,65,71,84,82,62,89,82,55,65,52,82,52,56,54,75,47,78,44,80,43,61,91,59,51,66,60,54,41,43,74,74,60,33,40,80,74,52,60,34,37,42,42,34,36,41,43,73,61,87,74,38,38,38,37,44,32,34,52,21,39,50,78,42,92,94,37,85,83,48,58,46,69,71,57,96,55,39,31,62,44,82,48,72,84,74,72,88,89,57,65,67,57,35,53,54,51,44,56,51,42,60,72,36,47,93,74,40,85,77,74,68,75,53,58,88,86,42,78,82,63,90,68,58,84,42,87,64,72,70,82,70,54,70,73,68,79,57,114